Protein AF-A0A960T0D2-F1 (afdb_monomer)

Nearest PDB structures (foldseek):
  5mkq-assembly1_A  TM=3.723E-01  e=1.048E-02  Pyrococcus horikoshii OT3
  5mko-assembly1_B  TM=4.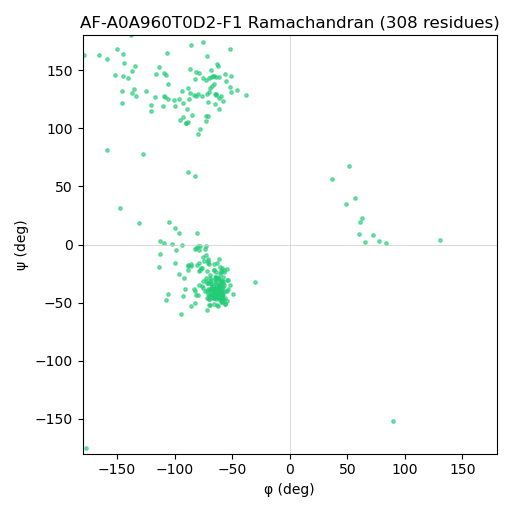435E-01  e=6.978E-02  Pyrococcus horikoshii OT3
  5mkq-assembly1_B  TM=3.671E-01  e=1.437E-02  Pyrococcus horikoshii OT3
  2ywb-assembly3_A  TM=4.101E-01  e=2.109E-01  Thermus thermophilus HB8

Mean predicted aligned error: 6.41 Å

Radius of gyration: 19.83 Å; Cα contacts (8 Å, |Δi|>4): 453; chains: 1; bounding box: 54×49×48 Å

Solvent-accessible surface area (backbone atoms only — not comparable to full-atom values): 16969 Å² total; per-residue (Å²): 119,86,99,66,78,83,82,58,62,51,47,46,73,40,84,91,78,66,49,74,45,77,68,49,82,79,72,73,60,61,53,68,63,41,83,63,23,50,56,50,41,36,49,53,36,26,50,44,47,54,56,46,48,75,73,45,44,25,22,34,50,40,39,16,52,59,43,25,42,36,55,53,20,37,36,66,91,46,36,78,59,35,34,32,34,31,73,48,44,96,88,52,56,68,46,38,51,54,35,32,53,60,55,43,69,72,39,93,56,46,47,67,42,81,40,62,53,41,84,56,59,67,68,59,52,51,50,35,31,58,70,24,72,64,66,41,66,60,74,72,60,67,37,47,28,24,47,57,59,53,34,76,65,24,50,32,36,44,43,40,55,62,37,53,57,46,36,38,75,46,57,82,51,70,79,46,88,58,78,60,64,66,47,47,51,70,75,46,84,82,71,53,70,71,56,54,53,54,50,50,56,48,59,75,68,51,69,74,75,60,50,32,61,43,47,44,40,48,48,42,49,36,52,47,36,46,61,51,48,39,35,39,40,55,26,45,42,84,45,24,47,64,43,36,62,54,76,33,72,72,39,50,50,27,52,35,11,39,47,48,74,32,25,42,78,53,40,37,49,52,53,32,21,49,75,55,34,45,76,65,66,79,50,77,69,45,71,76,70,59,78,70,60,75,71,50,55,73,67,54,52,55,49,53,55,60,59,76,72,109

pLDDT: mean 88.34, std 14.79, range [29.83, 98.0]

Foldseek 3Di:
DPPDDDQFPQWDADVVPRDIDHNPPPDDLDLAADPCLLVLLLVLLLVVLVVVLVVWQEEQEAFLALLSLSNVLSCVVPQLSHAYEYEDDPPHDPRGVVLVVVVQVPDPSHNYYYFYQDDDDPVLLVLLCVLLVNQQDDPLSRRSVRLQVSLVRIAEYEYSPLVLLLALVQDPDLADQAADPVSVCVPDDPDDVVVSVVVVVVVVSDDPPAGRSLSSSVCCCGPVVVRHVVSSQSSSNVRHNYDYSCNDPSSSSSSSNHRSVCSHPVNSSQSSSCVRPNVSPVRHRDDPPDPVVVPDDPVVVVVVVVVVVD

Structure (mmCIF, N/CA/C/O backbone):
data_AF-A0A960T0D2-F1
#
_entry.id   AF-A0A960T0D2-F1
#
loop_
_atom_site.group_PDB
_atom_site.id
_atom_site.type_symbol
_atom_site.label_atom_id
_atom_site.label_alt_id
_atom_site.label_comp_id
_atom_site.label_asym_id
_atom_site.label_entity_id
_atom_site.label_seq_id
_atom_site.pdbx_PDB_ins_code
_atom_site.Cartn_x
_atom_site.Cartn_y
_atom_site.Cartn_z
_atom_site.occupancy
_atom_site.B_iso_or_equiv
_atom_site.auth_seq_id
_atom_site.auth_comp_id
_atom_site.auth_asym_id
_atom_site.auth_atom_id
_atom_site.pdbx_PDB_model_num
ATOM 1 N N . PHE A 1 1 ? -6.151 24.996 -2.690 1.00 71.25 1 PHE 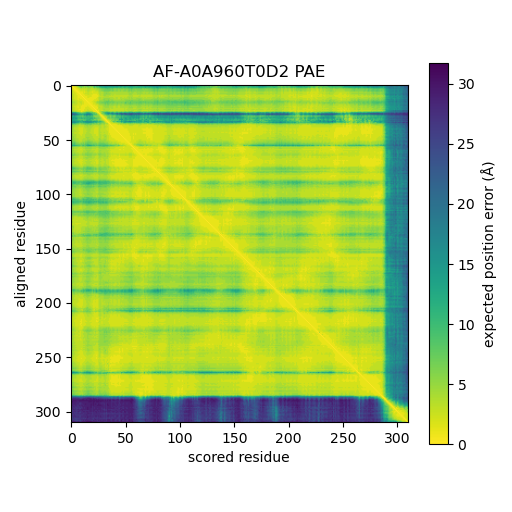A N 1
ATOM 2 C CA . PHE A 1 1 ? -7.469 25.513 -3.096 1.00 71.25 1 PHE A CA 1
ATOM 3 C C . PHE A 1 1 ? -8.164 26.075 -1.871 1.00 71.25 1 PHE A C 1
ATOM 5 O O . PHE A 1 1 ? -8.224 25.378 -0.864 1.00 71.25 1 PHE A O 1
ATOM 12 N N . GLU A 1 2 ? -8.638 27.316 -1.929 1.00 80.06 2 GLU A N 1
ATOM 13 C CA . GLU A 1 2 ? -9.478 27.892 -0.871 1.00 80.06 2 GLU A CA 1
ATOM 14 C C . GLU A 1 2 ? -10.897 27.314 -0.970 1.00 80.06 2 GLU A C 1
ATOM 16 O O . GLU A 1 2 ? -11.376 27.045 -2.069 1.00 80.06 2 GLU A O 1
ATOM 21 N N . ASN A 1 3 ? -11.557 27.077 0.167 1.00 85.38 3 ASN A N 1
ATOM 22 C CA . ASN A 1 3 ? -12.931 26.548 0.258 1.00 85.38 3 ASN A CA 1
ATOM 23 C C . ASN A 1 3 ? -13.187 25.158 -0.360 1.00 85.38 3 ASN A C 1
ATOM 25 O O . ASN A 1 3 ? -14.329 24.706 -0.405 1.00 85.38 3 ASN A O 1
ATOM 29 N N . VAL A 1 4 ? -12.142 24.433 -0.764 1.00 85.81 4 VAL A N 1
ATOM 30 C CA . VAL A 1 4 ? -12.244 23.039 -1.217 1.00 85.81 4 VAL A CA 1
ATOM 31 C C . VAL A 1 4 ? -11.819 22.112 -0.084 1.00 85.81 4 VAL A C 1
ATOM 33 O O . VAL A 1 4 ? -10.712 22.224 0.441 1.00 85.81 4 VAL A O 1
ATOM 36 N N . ARG A 1 5 ? -12.697 21.177 0.294 1.00 84.75 5 ARG A N 1
ATOM 37 C CA . ARG A 1 5 ? -12.456 20.207 1.373 1.00 84.75 5 ARG A CA 1
ATOM 38 C C . ARG A 1 5 ? -12.441 18.784 0.833 1.00 84.75 5 ARG A C 1
ATOM 40 O O . ARG A 1 5 ? -13.187 18.446 -0.080 1.00 84.75 5 ARG A O 1
ATOM 47 N N . PHE A 1 6 ? -11.613 17.938 1.437 1.00 86.06 6 PHE A N 1
ATOM 48 C CA . PHE A 1 6 ? -11.528 16.522 1.092 1.00 86.06 6 PHE A CA 1
ATOM 49 C C . PHE A 1 6 ? -12.470 15.709 1.983 1.00 86.06 6 PHE A C 1
ATOM 51 O O . PHE A 1 6 ? -12.300 15.723 3.205 1.00 86.06 6 PHE A O 1
ATOM 58 N N . LEU A 1 7 ? -13.418 14.972 1.394 1.00 90.88 7 LEU A N 1
ATOM 59 C CA . LEU A 1 7 ? -14.265 14.043 2.146 1.00 90.88 7 LEU A CA 1
ATOM 60 C C . LEU A 1 7 ? -13.387 12.919 2.730 1.00 90.88 7 LEU A C 1
ATOM 62 O O . LEU A 1 7 ? -12.712 12.229 1.960 1.00 90.88 7 LEU A O 1
ATOM 66 N N . PRO A 1 8 ? -13.348 12.716 4.060 1.00 89.12 8 PRO A N 1
ATOM 67 C CA . PRO A 1 8 ? -12.540 11.651 4.637 1.00 89.12 8 PRO A CA 1
ATOM 68 C C . PRO A 1 8 ? -12.997 10.269 4.153 1.00 89.12 8 PRO A C 1
ATOM 70 O O . PRO A 1 8 ? -14.190 10.011 3.975 1.00 89.12 8 PRO A O 1
ATOM 73 N N . ALA A 1 9 ? -12.047 9.353 3.957 1.00 91.50 9 ALA A N 1
ATOM 74 C CA . ALA A 1 9 ? -12.367 7.976 3.591 1.00 91.50 9 ALA A CA 1
ATOM 75 C C . ALA A 1 9 ? -13.310 7.345 4.632 1.00 91.50 9 ALA A C 1
ATOM 77 O O . ALA A 1 9 ? -13.246 7.668 5.815 1.00 91.50 9 ALA A O 1
ATOM 78 N N . ASN A 1 10 ? -14.201 6.455 4.185 1.00 93.56 10 ASN A N 1
ATOM 79 C CA . ASN A 1 10 ? -15.221 5.803 5.022 1.00 93.56 10 ASN A CA 1
ATOM 80 C C . ASN A 1 10 ? -16.238 6.744 5.697 1.00 93.56 10 ASN A C 1
ATOM 82 O O . ASN A 1 10 ? -16.937 6.343 6.634 1.00 93.56 10 ASN A O 1
ATOM 86 N N . HIS A 1 11 ? -16.369 7.966 5.181 1.00 93.31 11 HIS A N 1
ATOM 87 C CA . HIS A 1 11 ? -17.419 8.906 5.552 1.00 93.31 11 HIS A CA 1
ATOM 88 C C . HIS A 1 11 ? -18.367 9.149 4.380 1.00 93.31 11 HIS A C 1
ATOM 90 O O . HIS A 1 11 ? -18.007 8.987 3.214 1.00 93.31 11 HIS A O 1
ATOM 96 N N . ARG A 1 12 ? -19.610 9.498 4.703 1.00 94.69 12 ARG A N 1
ATOM 97 C CA . ARG A 1 12 ? -20.627 9.926 3.744 1.00 94.69 12 ARG A CA 1
ATOM 98 C C . ARG A 1 12 ? -20.848 11.424 3.902 1.00 94.69 12 ARG A C 1
ATOM 100 O O . ARG A 1 12 ? -20.788 11.919 5.025 1.00 94.69 12 ARG A O 1
ATOM 107 N N . LEU A 1 13 ? -21.129 12.096 2.791 1.00 95.94 13 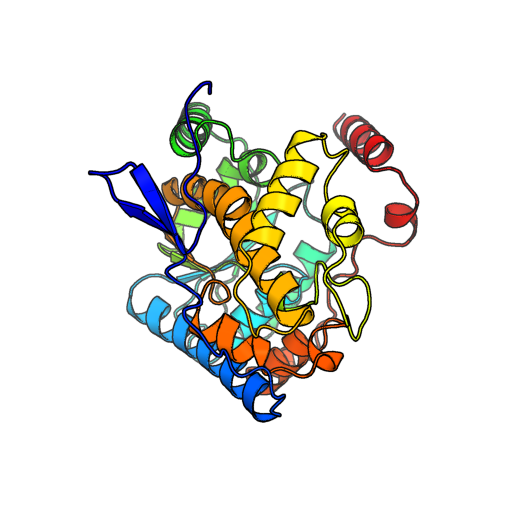LEU A N 1
ATOM 108 C CA . LEU A 1 13 ? -21.580 13.483 2.742 1.00 95.94 13 LEU A CA 1
ATOM 109 C C . LEU A 1 13 ? -23.071 13.497 2.402 1.00 95.94 13 LEU A C 1
ATOM 111 O O . LEU A 1 13 ? -23.476 12.926 1.389 1.00 95.94 13 LEU A O 1
ATOM 115 N N . VAL A 1 14 ? -23.882 14.141 3.233 1.00 96.31 14 VAL A N 1
ATOM 116 C CA . VAL A 1 14 ? -25.295 14.391 2.943 1.00 96.31 14 VAL A CA 1
ATOM 117 C C . VAL A 1 14 ? -25.388 15.710 2.182 1.00 96.31 14 VAL A C 1
ATOM 119 O O . VAL A 1 14 ? -25.221 16.770 2.768 1.00 96.31 14 VAL A O 1
ATOM 122 N N . LEU A 1 15 ? -25.636 15.663 0.870 1.00 94.88 15 LEU A N 1
ATOM 123 C CA . LEU A 1 15 ? -25.584 16.862 0.015 1.00 94.88 15 LEU A CA 1
ATOM 124 C C . LEU A 1 15 ? -26.606 17.942 0.396 1.00 94.88 15 LEU A C 1
ATOM 126 O O . LEU A 1 15 ? -26.342 19.120 0.186 1.00 94.88 15 LEU A O 1
ATOM 130 N N . SER A 1 16 ? -27.754 17.556 0.959 1.00 96.38 16 SER A N 1
ATOM 131 C CA . SER A 1 16 ? -28.805 18.499 1.357 1.00 96.38 16 SER A CA 1
ATOM 132 C C . SER A 1 16 ? -28.455 19.314 2.603 1.00 96.38 16 SER A C 1
ATOM 134 O O . SER A 1 16 ? -28.946 20.428 2.741 1.00 96.38 16 SER A O 1
ATOM 136 N N . THR A 1 17 ? -27.642 18.769 3.513 1.00 95.81 17 THR A N 1
ATOM 137 C CA . THR A 1 17 ? -27.285 19.426 4.784 1.00 95.81 17 THR A CA 1
ATOM 138 C C . THR A 1 17 ? -25.810 19.811 4.867 1.00 95.81 17 THR A C 1
ATOM 140 O O . THR A 1 17 ? -25.437 20.657 5.669 1.00 95.81 17 THR A O 1
ATOM 143 N N . GLY A 1 18 ? -24.959 19.205 4.037 1.00 93.12 18 GLY A N 1
ATOM 144 C CA . GLY A 1 18 ? -23.506 19.290 4.151 1.00 93.12 18 GLY A CA 1
ATOM 145 C C . GLY A 1 18 ? -22.921 18.390 5.246 1.00 93.12 18 GLY A C 1
ATOM 146 O O . GLY A 1 18 ? -21.707 18.410 5.450 1.00 93.12 18 GLY A O 1
ATOM 147 N N . ASP A 1 19 ? -23.742 17.585 5.929 1.00 94.19 19 ASP A N 1
ATOM 148 C CA . ASP A 1 19 ? -23.284 16.785 7.063 1.00 94.19 19 ASP A CA 1
ATOM 149 C C . ASP A 1 19 ? -22.351 15.660 6.626 1.00 94.19 19 ASP A C 1
ATOM 151 O O . ASP A 1 19 ? -22.636 14.893 5.698 1.00 94.19 19 ASP A O 1
ATOM 155 N N . ILE A 1 20 ? -21.256 15.511 7.367 1.00 93.31 20 ILE A N 1
ATOM 156 C CA . ILE A 1 20 ? -20.291 14.432 7.189 1.00 93.31 20 ILE A CA 1
ATOM 157 C C . ILE A 1 20 ? -20.417 13.475 8.365 1.00 93.31 20 ILE A C 1
ATOM 159 O O . ILE A 1 20 ? -20.341 13.872 9.523 1.00 93.31 20 ILE A O 1
ATOM 163 N N . SER A 1 21 ? -20.585 12.187 8.074 1.00 91.75 21 SER A N 1
ATOM 164 C CA . SER A 1 21 ? -20.624 11.153 9.112 1.00 91.75 21 SER A CA 1
ATOM 165 C C . SER A 1 21 ? -19.896 9.893 8.676 1.00 91.75 21 SER A C 1
ATOM 167 O O . SER A 1 21 ? -19.943 9.486 7.513 1.00 91.75 21 SER A O 1
ATOM 169 N N . ARG A 1 22 ? -19.217 9.253 9.627 1.00 91.69 22 ARG A N 1
ATOM 170 C CA . ARG A 1 22 ? -18.558 7.966 9.417 1.00 91.69 22 ARG A CA 1
ATOM 171 C C . ARG A 1 22 ? -19.611 6.894 9.131 1.00 91.69 22 ARG A C 1
ATOM 173 O O . ARG A 1 22 ? -20.583 6.751 9.869 1.00 91.69 22 ARG A O 1
ATOM 180 N N . PHE A 1 23 ? -19.425 6.122 8.061 1.00 92.00 23 PHE A N 1
ATOM 181 C CA . PHE A 1 23 ? -20.253 4.945 7.772 1.00 92.00 23 PHE A CA 1
ATOM 182 C C . PHE A 1 23 ? -19.475 3.635 7.889 1.00 92.00 23 PHE A C 1
ATOM 184 O O . PHE A 1 23 ? -20.085 2.576 7.768 1.00 92.00 23 PHE A O 1
ATOM 191 N N . TRP A 1 24 ? -18.154 3.668 8.065 1.00 93.25 24 TRP A N 1
ATOM 192 C CA . TRP A 1 24 ? -17.361 2.502 8.442 1.00 93.25 24 TRP A CA 1
ATOM 193 C C . TRP A 1 24 ? -16.104 2.942 9.221 1.00 93.25 24 TRP A C 1
ATOM 195 O O . TRP A 1 24 ? -15.550 4.007 8.935 1.00 93.25 24 TRP A O 1
ATOM 205 N N . PRO A 1 25 ? -15.642 2.147 10.196 1.00 91.06 25 PRO A N 1
ATOM 206 C CA . PRO A 1 25 ? -16.329 0.981 10.762 1.00 91.06 25 PRO A CA 1
ATOM 207 C C . PRO A 1 25 ? -17.573 1.397 11.559 1.00 91.06 25 PRO A C 1
ATOM 209 O O . PRO A 1 25 ? -17.608 2.487 12.125 1.00 91.06 25 PRO A O 1
ATOM 212 N N . ARG A 1 26 ? -18.640 0.581 11.506 1.00 72.25 26 ARG A N 1
ATOM 213 C CA . ARG A 1 26 ? -19.945 0.943 12.093 1.00 72.25 26 ARG A CA 1
ATOM 214 C C . ARG A 1 26 ? -19.998 0.656 13.595 1.00 72.25 26 ARG A C 1
ATOM 216 O O . ARG A 1 26 ? -20.356 1.586 14.297 1.00 72.25 26 ARG A O 1
ATOM 223 N N . GLN A 1 27 ? -19.623 -0.548 14.063 1.00 66.88 27 GLN A N 1
ATOM 224 C CA . GLN A 1 27 ? -19.430 -0.962 15.478 1.00 66.88 27 GLN A CA 1
ATOM 225 C C . GLN A 1 27 ? -18.660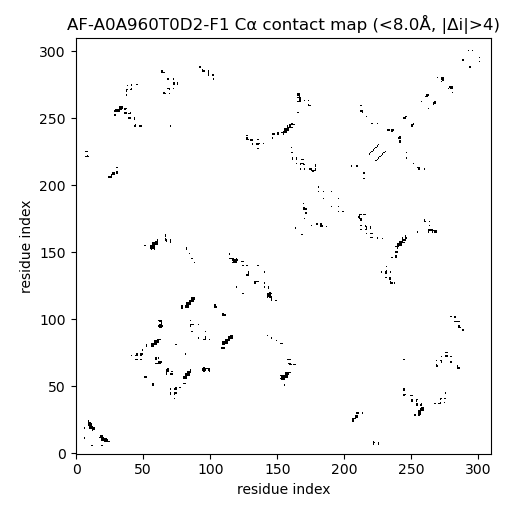 -2.309 15.562 1.00 66.88 27 GLN A C 1
ATOM 227 O O . GLN A 1 27 ? -18.604 -3.023 14.561 1.00 66.88 27 GLN A O 1
ATOM 232 N N . ASN A 1 28 ? -18.106 -2.642 16.744 1.00 66.56 28 ASN A N 1
ATOM 233 C CA . ASN A 1 28 ? -17.549 -3.938 17.197 1.00 66.56 28 ASN A CA 1
ATOM 234 C C . ASN A 1 28 ? -16.789 -4.769 16.150 1.00 66.56 28 ASN A C 1
ATOM 236 O O . ASN A 1 28 ? -17.094 -5.947 15.936 1.00 66.56 28 ASN A O 1
ATOM 240 N N . ILE A 1 29 ? -15.757 -4.189 15.526 1.00 79.19 29 ILE A N 1
ATOM 241 C CA . ILE A 1 29 ? -14.733 -5.044 14.919 1.00 79.19 29 ILE A CA 1
ATOM 242 C C . ILE A 1 29 ? -14.127 -5.846 16.065 1.00 79.19 29 ILE A C 1
ATOM 244 O O . ILE A 1 29 ? -13.557 -5.268 16.985 1.00 79.19 29 ILE A O 1
ATOM 248 N N . ARG A 1 30 ? -14.290 -7.169 16.014 1.00 76.19 30 ARG A N 1
ATOM 249 C CA . ARG A 1 30 ? -13.632 -8.076 16.951 1.00 76.19 30 ARG A CA 1
ATOM 250 C C . ARG A 1 30 ? -12.131 -7.870 16.845 1.00 76.19 30 ARG A C 1
ATOM 252 O O . ARG A 1 30 ? -11.579 -7.981 15.751 1.00 76.19 30 ARG A O 1
ATOM 259 N N . THR A 1 31 ? -11.501 -7.551 17.964 1.00 73.75 31 THR A N 1
ATOM 260 C CA . THR A 1 31 ? -10.046 -7.395 18.071 1.00 73.75 31 THR A CA 1
ATOM 261 C C . THR A 1 31 ? -9.414 -8.532 18.860 1.00 73.75 31 THR A C 1
ATOM 263 O O . THR A 1 31 ? -8.206 -8.531 19.070 1.00 73.75 31 THR A O 1
ATOM 266 N N . GLU A 1 32 ? -10.213 -9.502 19.313 1.00 76.88 32 GLU A N 1
ATOM 267 C CA . GLU A 1 32 ? -9.697 -10.713 19.931 1.00 76.88 32 GLU A CA 1
ATOM 268 C C . GLU A 1 32 ? -8.844 -11.462 18.913 1.00 76.88 32 GLU A C 1
ATOM 270 O O . GLU A 1 32 ? -9.270 -11.738 17.780 1.00 76.88 32 GLU A O 1
ATOM 275 N N . THR A 1 33 ? -7.616 -11.745 19.333 1.00 81.19 33 THR A N 1
ATOM 276 C CA . THR A 1 33 ? -6.624 -12.371 18.483 1.00 81.19 33 THR A CA 1
ATOM 277 C C . THR A 1 33 ? -6.993 -13.822 18.212 1.00 81.19 33 THR A C 1
ATOM 279 O O . THR A 1 33 ? -7.540 -14.522 19.062 1.00 81.19 33 THR A O 1
ATOM 282 N N . ASP A 1 34 ? -6.717 -14.264 16.993 1.00 81.00 34 ASP A N 1
ATOM 283 C CA . ASP A 1 34 ? -7.058 -15.597 16.511 1.00 81.00 34 ASP A CA 1
ATOM 284 C C . ASP A 1 34 ? -5.957 -16.068 15.559 1.00 81.00 34 ASP A C 1
ATOM 286 O O . ASP A 1 34 ? -5.543 -15.318 14.671 1.00 81.00 34 ASP A O 1
ATOM 290 N N . GLU A 1 35 ? -5.460 -17.290 15.731 1.00 75.00 35 GLU A N 1
ATOM 291 C CA . GLU A 1 35 ? -4.429 -17.854 14.857 1.00 75.00 35 GLU A CA 1
ATOM 292 C C . GLU A 1 35 ? -4.930 -18.036 13.412 1.00 75.00 35 GLU A C 1
ATOM 294 O O . GLU A 1 35 ? -4.150 -17.866 12.470 1.00 75.00 35 GLU A O 1
ATOM 299 N N . GLU A 1 36 ? -6.239 -18.246 13.217 1.00 89.25 36 GLU A N 1
ATOM 300 C CA . GLU A 1 36 ? -6.882 -18.364 11.900 1.00 89.25 36 GLU A CA 1
ATOM 301 C C . GLU A 1 36 ? -6.944 -17.025 11.144 1.00 89.25 36 GLU A C 1
ATOM 303 O O . GLU A 1 36 ? -7.147 -16.982 9.927 1.00 89.25 36 GLU A O 1
ATOM 308 N N . SER A 1 37 ? -6.746 -15.892 11.828 1.00 91.19 37 SER A N 1
ATOM 309 C CA . SER A 1 37 ? -6.786 -14.565 11.196 1.00 91.19 37 SER A CA 1
ATOM 310 C C . SER A 1 37 ? -5.706 -14.385 10.122 1.00 91.19 37 SER A C 1
ATOM 312 O O . SER A 1 37 ? -5.913 -13.657 9.146 1.00 91.19 37 SER A O 1
ATOM 314 N N . VAL A 1 38 ? -4.571 -15.080 10.256 1.00 94.75 38 VAL A N 1
ATOM 315 C CA . VAL A 1 38 ? -3.492 -15.072 9.261 1.00 94.75 38 VAL A CA 1
ATOM 316 C C . VAL A 1 38 ? -3.898 -15.854 8.013 1.00 94.75 38 VAL A C 1
ATOM 318 O O . VAL A 1 38 ? -3.624 -15.406 6.894 1.00 94.75 38 VAL A O 1
ATOM 321 N N . ASP A 1 39 ? -4.580 -16.986 8.187 1.00 95.50 39 ASP A N 1
ATOM 322 C CA . ASP A 1 39 ? -5.156 -17.759 7.085 1.00 95.50 39 ASP A CA 1
ATOM 323 C C . ASP A 1 39 ? -6.213 -16.931 6.361 1.00 95.50 39 ASP A C 1
ATOM 325 O O . ASP A 1 39 ? -6.128 -16.747 5.149 1.00 95.50 39 ASP A O 1
ATOM 329 N N . ARG A 1 40 ? -7.095 -16.261 7.109 1.00 96.50 40 ARG A N 1
ATOM 330 C CA . ARG A 1 40 ? -8.094 -15.353 6.535 1.00 96.50 40 ARG A CA 1
ATOM 331 C C . ARG A 1 40 ? -7.474 -14.191 5.759 1.00 96.50 40 ARG A C 1
ATOM 333 O O . ARG A 1 40 ? -7.935 -13.881 4.662 1.00 96.50 40 ARG A O 1
ATOM 340 N N . CYS A 1 41 ? -6.428 -13.550 6.286 1.00 97.38 41 CYS A N 1
ATOM 341 C CA . CYS A 1 41 ? -5.678 -12.527 5.549 1.00 97.38 41 CYS A CA 1
ATOM 342 C C . CYS A 1 41 ? -5.092 -13.091 4.244 1.00 97.38 41 CYS A C 1
ATOM 344 O O . CYS A 1 41 ? -5.159 -12.440 3.201 1.00 97.38 41 CYS A O 1
ATOM 346 N N . SER A 1 42 ? -4.525 -14.299 4.296 1.00 97.56 42 SER A N 1
ATOM 347 C CA . SER A 1 42 ? -3.910 -14.968 3.144 1.00 97.56 42 SER A CA 1
ATOM 348 C C . SER A 1 42 ? -4.946 -15.316 2.074 1.00 97.56 42 SER A C 1
ATOM 350 O O . SER A 1 42 ? -4.751 -15.004 0.898 1.00 97.56 42 SER A O 1
ATOM 352 N N . ASP A 1 43 ? -6.076 -15.888 2.482 1.00 97.50 43 ASP A N 1
ATOM 353 C CA . ASP A 1 43 ? -7.166 -16.278 1.592 1.00 97.50 43 ASP A CA 1
ATOM 354 C C . ASP A 1 43 ? -7.830 -15.066 0.943 1.00 97.50 43 ASP A C 1
ATOM 356 O O . ASP A 1 43 ? -8.081 -15.090 -0.257 1.00 97.50 43 ASP A O 1
ATOM 360 N N . LEU A 1 44 ? -8.027 -13.965 1.678 1.00 98.00 44 LEU A N 1
ATOM 361 C CA . LEU A 1 44 ? -8.564 -12.724 1.110 1.00 98.00 44 LEU A CA 1
ATOM 362 C C . LEU A 1 44 ? -7.672 -12.159 -0.001 1.00 98.00 44 LEU A C 1
ATOM 364 O O . LEU A 1 44 ? -8.185 -11.711 -1.029 1.00 98.00 44 LEU A O 1
ATOM 368 N N . VAL A 1 45 ? -6.347 -12.192 0.178 1.00 97.94 45 VAL A N 1
ATOM 369 C CA . VAL A 1 45 ? -5.403 -11.752 -0.861 1.00 97.94 45 VAL A CA 1
ATOM 370 C C . VAL A 1 45 ? -5.417 -12.719 -2.047 1.00 97.94 45 VAL A C 1
ATOM 372 O O . VAL A 1 45 ? -5.516 -12.272 -3.190 1.00 97.94 45 VAL A O 1
ATOM 375 N N . ARG A 1 46 ? -5.383 -14.035 -1.797 1.00 97.38 46 ARG A N 1
ATOM 376 C CA . ARG A 1 46 ? -5.447 -15.071 -2.842 1.00 97.38 46 ARG A CA 1
ATOM 377 C C . ARG A 1 46 ? -6.734 -14.976 -3.665 1.00 97.38 46 ARG A C 1
ATOM 379 O O . ARG A 1 46 ? -6.690 -15.019 -4.893 1.00 97.38 46 ARG A O 1
ATOM 386 N N . ASP A 1 47 ? -7.872 -14.783 -3.008 1.00 96.75 47 ASP A N 1
ATOM 387 C CA . ASP A 1 47 ? -9.167 -14.625 -3.664 1.00 96.75 47 ASP A CA 1
ATOM 388 C C . ASP A 1 47 ? -9.265 -13.328 -4.460 1.00 96.75 47 ASP A C 1
ATOM 390 O O . ASP A 1 47 ? -9.848 -13.333 -5.546 1.00 96.75 47 ASP A O 1
ATOM 394 N N . ALA A 1 48 ? -8.700 -12.227 -3.955 1.00 96.12 48 ALA A N 1
ATOM 395 C CA . ALA A 1 48 ? -8.629 -10.982 -4.709 1.00 96.12 48 ALA A CA 1
ATOM 396 C C . ALA A 1 48 ? -7.838 -11.184 -6.009 1.00 96.12 48 ALA A C 1
ATOM 398 O O . ALA A 1 48 ? -8.349 -10.866 -7.079 1.00 96.12 48 ALA A O 1
ATOM 399 N N . VAL A 1 49 ? -6.646 -11.789 -5.934 1.00 96.06 49 VAL A N 1
ATOM 400 C CA . VAL A 1 49 ? -5.820 -12.112 -7.111 1.00 96.06 49 VAL A CA 1
ATOM 401 C C . VAL A 1 49 ? -6.585 -12.978 -8.109 1.00 96.06 49 VAL A C 1
ATOM 403 O O . VAL A 1 49 ? -6.690 -12.612 -9.278 1.00 96.06 49 VAL A O 1
ATOM 406 N N . ARG A 1 50 ? -7.187 -14.079 -7.644 1.00 95.12 50 ARG A N 1
ATOM 407 C CA . ARG A 1 50 ? -7.960 -14.996 -8.493 1.00 95.12 50 ARG A CA 1
ATOM 408 C C . ARG A 1 50 ? -9.111 -14.287 -9.205 1.00 95.12 50 ARG A C 1
ATOM 410 O O . ARG A 1 50 ? -9.274 -14.426 -10.413 1.00 95.12 50 ARG A O 1
ATOM 417 N N . LYS A 1 51 ? -9.902 -13.496 -8.474 1.00 94.44 51 LYS A N 1
ATOM 418 C CA . LYS A 1 51 ? -11.041 -12.756 -9.043 1.00 94.44 51 LYS A CA 1
ATOM 419 C C . LYS A 1 51 ? -10.597 -11.708 -10.061 1.00 94.44 51 LYS A C 1
ATOM 421 O O . LYS A 1 51 ? -11.279 -11.530 -11.066 1.00 94.44 51 LYS A O 1
ATOM 426 N N . LEU A 1 52 ? -9.475 -11.028 -9.823 1.00 93.25 52 LEU A N 1
ATOM 427 C CA . LEU A 1 52 ? -8.936 -10.051 -10.771 1.00 93.25 52 LEU A CA 1
ATOM 428 C C . LEU A 1 52 ? -8.403 -10.714 -12.036 1.00 93.25 52 LEU A C 1
ATOM 430 O O . LEU A 1 52 ? -8.709 -10.234 -13.121 1.00 93.25 52 LEU A O 1
ATOM 434 N N . GLY A 1 53 ? -7.686 -11.833 -11.908 1.00 91.19 53 GLY A N 1
ATOM 435 C CA . GLY A 1 53 ? -7.188 -12.576 -13.065 1.00 91.19 53 GLY A CA 1
ATOM 436 C C . GLY A 1 53 ? -8.301 -13.153 -13.949 1.00 91.19 53 GLY A C 1
ATOM 437 O O . GLY A 1 53 ? -8.097 -13.333 -15.140 1.00 91.19 53 GLY A O 1
ATOM 438 N N . HIS A 1 54 ? -9.507 -13.377 -13.410 1.00 89.50 54 HIS A N 1
ATOM 439 C CA . HIS A 1 54 ? -10.688 -13.718 -14.217 1.00 89.50 54 HIS A CA 1
ATOM 440 C C . HIS A 1 54 ? -11.374 -12.510 -14.872 1.00 89.50 54 HIS A C 1
ATOM 442 O O . HIS A 1 54 ? -12.178 -12.690 -15.784 1.00 89.50 54 HIS A O 1
ATOM 448 N N . ARG A 1 55 ? -11.111 -11.287 -14.397 1.00 89.12 55 ARG A N 1
ATOM 449 C CA . ARG A 1 55 ? -11.762 -10.060 -14.882 1.00 89.12 55 ARG A CA 1
ATOM 450 C C . ARG A 1 55 ? -10.988 -9.385 -16.013 1.00 89.12 55 ARG A C 1
ATOM 452 O O . ARG A 1 55 ? -11.600 -8.695 -16.821 1.00 89.12 55 ARG A O 1
ATOM 459 N N . GLY A 1 56 ? -9.671 -9.544 -16.053 1.00 87.56 56 GLY A N 1
ATOM 460 C CA . GLY A 1 56 ? -8.825 -8.923 -17.064 1.00 87.56 56 GLY A CA 1
ATOM 461 C C . GLY A 1 56 ? -7.368 -9.334 -16.925 1.00 87.56 56 GLY A C 1
ATOM 462 O O . GLY A 1 56 ? -7.019 -10.159 -16.078 1.00 87.56 56 GLY A O 1
ATOM 463 N N . ASN A 1 57 ? -6.515 -8.732 -17.749 1.00 93.88 57 ASN A N 1
ATOM 464 C CA . ASN A 1 57 ? -5.092 -9.041 -17.758 1.00 93.88 57 ASN A CA 1
ATOM 465 C C . ASN A 1 57 ? -4.431 -8.454 -16.510 1.00 93.88 57 ASN A C 1
ATOM 467 O O . ASN A 1 57 ? -4.278 -7.234 -16.377 1.00 93.88 57 ASN A O 1
ATOM 471 N N . LEU A 1 58 ? -4.085 -9.334 -15.571 1.00 96.94 58 LEU A N 1
ATOM 472 C CA . LEU A 1 58 ? -3.500 -8.948 -14.298 1.00 96.94 58 LEU A CA 1
ATOM 473 C C . LEU A 1 58 ? -2.002 -8.700 -14.453 1.00 96.94 58 LEU A C 1
ATOM 475 O O . LEU A 1 58 ? -1.247 -9.556 -14.913 1.00 96.94 58 LEU A O 1
ATOM 479 N N . LEU A 1 59 ? -1.583 -7.536 -13.982 1.00 97.12 59 LEU A N 1
ATOM 480 C CA . LEU A 1 59 ? -0.212 -7.078 -13.970 1.00 97.12 59 LEU A CA 1
ATOM 481 C C . LEU A 1 59 ? 0.251 -6.882 -12.519 1.00 97.12 59 LEU A C 1
ATOM 483 O O . LEU A 1 59 ? -0.378 -6.154 -11.754 1.00 97.12 59 LEU A O 1
ATOM 487 N N . VAL A 1 60 ? 1.367 -7.490 -12.119 1.00 97.62 60 VAL A N 1
ATOM 488 C CA . VAL A 1 60 ? 1.872 -7.444 -10.736 1.00 97.62 60 VAL A CA 1
ATOM 489 C C . VAL A 1 60 ? 3.269 -6.839 -10.687 1.00 97.62 60 VAL A C 1
ATOM 491 O O . VAL A 1 60 ? 4.227 -7.372 -11.247 1.00 97.62 60 VAL A O 1
ATOM 494 N N . SER A 1 61 ? 3.425 -5.737 -9.953 1.00 96.44 61 SER A N 1
ATOM 495 C CA . SER A 1 61 ? 4.751 -5.150 -9.718 1.00 96.44 61 SER A CA 1
ATOM 496 C C . SER A 1 61 ? 5.539 -5.958 -8.686 1.00 96.44 61 SER A C 1
ATOM 498 O O . SER A 1 61 ? 5.063 -6.146 -7.562 1.00 96.44 61 SER A O 1
ATOM 500 N N . LEU A 1 62 ? 6.769 -6.347 -9.020 1.00 97.00 62 LEU A N 1
ATOM 501 C CA . LEU A 1 62 ? 7.704 -7.020 -8.121 1.00 97.00 62 LEU A CA 1
ATOM 502 C C . LEU A 1 62 ? 8.823 -6.080 -7.667 1.00 97.00 62 LEU A C 1
ATOM 504 O O . LEU A 1 62 ? 9.399 -5.335 -8.460 1.00 97.00 62 LEU A O 1
ATOM 508 N N . THR A 1 63 ? 9.155 -6.171 -6.379 1.00 95.19 63 THR A N 1
ATOM 509 C CA . THR A 1 63 ? 10.264 -5.455 -5.727 1.00 95.19 63 THR A CA 1
ATOM 510 C C . THR A 1 63 ? 11.003 -6.407 -4.779 1.00 95.19 63 THR A C 1
ATOM 512 O O . THR A 1 63 ? 10.625 -7.570 -4.626 1.00 95.19 63 THR A O 1
ATOM 515 N N . GLY A 1 64 ? 12.045 -5.933 -4.096 1.00 93.94 64 GLY A N 1
ATOM 516 C CA . GLY A 1 64 ? 12.704 -6.672 -3.019 1.00 93.94 64 GLY A CA 1
ATOM 517 C C . GLY A 1 64 ? 11.893 -6.728 -1.719 1.00 93.94 64 GLY A C 1
ATOM 518 O O . GLY A 1 64 ? 12.321 -7.368 -0.753 1.00 93.94 64 GLY A O 1
ATOM 519 N N . GLY A 1 65 ? 10.741 -6.055 -1.680 1.00 92.94 65 GLY A N 1
ATOM 520 C CA . GLY A 1 65 ? 9.882 -5.914 -0.513 1.00 92.94 65 GLY A CA 1
ATOM 521 C C . GLY A 1 65 ? 9.069 -7.159 -0.151 1.00 92.94 65 GLY A C 1
ATOM 522 O O . GLY A 1 65 ? 9.058 -8.176 -0.843 1.00 92.94 65 GLY A O 1
ATOM 523 N N . ARG A 1 66 ? 8.373 -7.061 0.986 1.00 95.06 66 ARG A N 1
ATOM 524 C CA . ARG A 1 66 ? 7.470 -8.107 1.491 1.00 95.06 66 ARG A CA 1
ATOM 525 C C . ARG A 1 66 ? 6.109 -8.048 0.811 1.00 95.06 66 ARG A C 1
ATOM 527 O O . ARG A 1 66 ? 5.600 -9.076 0.391 1.00 95.06 66 ARG A O 1
ATOM 534 N N . ASP A 1 67 ? 5.573 -6.846 0.655 1.00 94.75 67 ASP A N 1
ATOM 535 C CA . ASP A 1 67 ? 4.204 -6.616 0.189 1.00 94.75 67 ASP A CA 1
ATOM 536 C C . ASP A 1 67 ? 4.013 -7.108 -1.260 1.00 94.75 67 ASP A C 1
ATOM 538 O O . ASP A 1 67 ? 3.078 -7.846 -1.560 1.00 94.75 67 ASP A O 1
ATOM 542 N N . SER A 1 68 ? 4.968 -6.811 -2.151 1.00 96.00 68 SER A N 1
ATOM 543 C CA . SER A 1 68 ? 4.979 -7.340 -3.525 1.00 96.00 68 SER A CA 1
ATOM 544 C C . SER A 1 68 ? 5.148 -8.863 -3.570 1.00 96.00 68 SER A C 1
ATOM 546 O O . SER A 1 68 ? 4.579 -9.526 -4.436 1.00 96.00 68 SER A O 1
ATOM 548 N N . ARG A 1 69 ? 5.880 -9.446 -2.613 1.00 97.06 69 ARG A N 1
ATOM 549 C CA . ARG A 1 69 ? 6.058 -10.899 -2.513 1.00 97.06 69 ARG A CA 1
ATOM 550 C C . ARG A 1 69 ? 4.824 -11.617 -1.970 1.00 97.06 69 ARG A C 1
ATOM 552 O O . ARG A 1 69 ? 4.574 -12.741 -2.385 1.00 97.06 69 ARG A O 1
ATOM 559 N N . VAL A 1 70 ? 4.041 -10.982 -1.099 1.00 98.00 70 VAL A N 1
ATOM 560 C CA . VAL A 1 70 ? 2.716 -11.481 -0.691 1.00 98.00 70 VAL A CA 1
ATOM 561 C C . VAL A 1 70 ? 1.801 -11.581 -1.916 1.00 98.00 70 VAL A C 1
ATOM 563 O O . VAL A 1 70 ? 1.206 -12.633 -2.138 1.00 98.00 70 VAL A O 1
ATOM 566 N N . ASN A 1 71 ? 1.768 -10.547 -2.766 1.00 97.69 71 ASN A N 1
ATOM 567 C CA . ASN A 1 71 ? 1.016 -10.592 -4.025 1.00 97.69 71 ASN A CA 1
ATOM 568 C C . ASN A 1 71 ? 1.527 -11.699 -4.963 1.00 97.69 71 ASN A C 1
ATOM 570 O O . ASN A 1 71 ? 0.724 -12.434 -5.531 1.00 97.69 71 ASN A O 1
ATOM 574 N N . LEU A 1 72 ? 2.850 -11.872 -5.093 1.00 97.88 72 LEU A N 1
ATOM 575 C CA . LEU A 1 72 ? 3.429 -12.974 -5.871 1.00 97.88 72 LEU A CA 1
ATOM 576 C C . LEU A 1 72 ? 3.012 -14.348 -5.326 1.00 97.88 72 LEU A C 1
ATOM 578 O O . LEU A 1 72 ? 2.624 -15.220 -6.099 1.00 97.88 72 LEU A O 1
ATOM 582 N N . ALA A 1 73 ? 3.066 -14.537 -4.006 1.00 97.94 73 ALA A N 1
ATOM 583 C CA . ALA A 1 73 ? 2.668 -15.783 -3.358 1.00 97.94 73 ALA A CA 1
ATOM 584 C C . ALA A 1 73 ? 1.200 -16.128 -3.665 1.00 97.94 73 ALA A C 1
ATOM 586 O O . ALA A 1 73 ? 0.882 -17.271 -3.987 1.00 97.94 73 ALA A O 1
ATOM 587 N N . ALA A 1 74 ? 0.325 -15.122 -3.652 1.00 97.88 74 ALA A N 1
ATOM 588 C CA . ALA A 1 74 ? -1.085 -15.260 -4.001 1.00 97.88 74 ALA A CA 1
ATOM 589 C C . ALA A 1 74 ? -1.332 -15.625 -5.480 1.00 97.88 74 ALA A C 1
ATOM 591 O O . ALA A 1 74 ? -2.367 -16.210 -5.793 1.00 97.88 74 ALA A O 1
ATOM 592 N N . CYS A 1 75 ? -0.383 -15.347 -6.380 1.00 96.88 75 CYS A N 1
ATOM 593 C CA . CYS A 1 75 ? -0.470 -15.700 -7.802 1.00 96.88 75 CYS A CA 1
ATOM 594 C C . CYS A 1 75 ? -0.070 -17.154 -8.111 1.00 96.88 75 CYS A C 1
ATOM 596 O O . CYS A 1 75 ? -0.164 -17.562 -9.267 1.00 96.88 75 CYS A O 1
ATOM 598 N N . GLY A 1 76 ? 0.388 -17.943 -7.127 1.00 94.31 76 GLY A N 1
ATOM 599 C CA . GLY A 1 76 ? 1.015 -19.255 -7.358 1.00 94.31 76 GLY A CA 1
ATOM 600 C C . GLY A 1 76 ? 0.205 -20.224 -8.233 1.00 94.31 76 GLY A C 1
ATOM 601 O O . GLY A 1 76 ? 0.782 -20.942 -9.045 1.00 94.31 76 GLY A O 1
ATOM 602 N N . GLY A 1 77 ? -1.128 -20.202 -8.130 1.00 92.06 77 GLY A N 1
ATOM 603 C CA . GLY A 1 77 ? -2.028 -21.057 -8.918 1.00 92.06 77 GLY A CA 1
ATOM 604 C C . GLY A 1 77 ? -2.337 -20.573 -10.341 1.00 92.06 77 GLY A C 1
ATOM 605 O O . GLY A 1 77 ? -3.052 -21.263 -11.059 1.00 92.06 77 GLY A O 1
ATOM 606 N N . MET A 1 78 ? -1.844 -19.400 -10.753 1.00 94.19 78 MET A N 1
ATOM 607 C CA . MET A 1 78 ? -2.192 -18.782 -12.041 1.00 94.19 78 MET A CA 1
ATOM 608 C C . MET A 1 78 ? -1.052 -17.966 -12.663 1.00 94.19 78 MET A C 1
ATOM 610 O O . MET A 1 78 ? -1.281 -16.977 -13.351 1.00 94.19 78 MET A O 1
ATOM 614 N N . LEU A 1 79 ? 0.200 -18.362 -12.423 1.00 94.38 79 LEU A N 1
ATOM 615 C CA . LEU A 1 79 ? 1.384 -17.627 -12.895 1.00 94.38 79 LEU A CA 1
ATOM 616 C C . LEU A 1 79 ? 1.434 -17.433 -14.415 1.00 94.38 79 LEU A C 1
ATOM 618 O O . LEU A 1 79 ? 2.022 -16.467 -14.881 1.00 94.38 79 LEU A O 1
ATOM 622 N N . ASP A 1 80 ? 0.823 -18.339 -15.178 1.00 91.94 80 ASP A N 1
ATOM 623 C CA . ASP A 1 80 ? 0.693 -18.265 -16.636 1.00 91.94 80 ASP A CA 1
ATOM 624 C C . ASP A 1 80 ? -0.433 -17.336 -17.113 1.00 91.94 80 ASP A C 1
ATOM 626 O O . ASP A 1 80 ? -0.594 -17.138 -18.314 1.00 91.94 80 ASP A O 1
ATOM 630 N N . GLN A 1 81 ? -1.189 -16.723 -16.209 1.00 92.69 81 GLN A N 1
ATOM 631 C CA . GLN A 1 81 ? -2.241 -15.746 -16.513 1.00 92.69 81 GLN A CA 1
ATOM 632 C C . GLN A 1 81 ? -1.886 -14.342 -16.011 1.00 92.69 81 GLN A C 1
ATOM 634 O O . GLN A 1 81 ? -2.688 -13.423 -16.132 1.00 92.69 81 GLN A O 1
ATOM 639 N N . VAL A 1 82 ? -0.688 -14.173 -15.447 1.00 95.88 82 VAL A N 1
ATOM 640 C CA . VAL A 1 82 ? -0.250 -12.930 -14.816 1.00 95.88 82 VAL A CA 1
ATOM 641 C C . VAL A 1 82 ? 1.049 -12.465 -15.449 1.00 95.88 82 VAL A C 1
ATOM 643 O O . VAL A 1 82 ? 2.007 -13.231 -15.572 1.00 95.88 82 VAL A O 1
ATOM 646 N N . ASP A 1 83 ? 1.092 -11.188 -15.801 1.00 96.94 83 ASP A N 1
ATOM 647 C CA . ASP A 1 83 ? 2.322 -10.519 -16.186 1.00 96.94 83 ASP A CA 1
ATOM 648 C C . ASP A 1 83 ? 2.924 -9.839 -14.958 1.00 96.94 83 ASP A C 1
ATOM 650 O O . ASP A 1 83 ? 2.255 -9.167 -14.177 1.00 96.94 83 ASP A O 1
ATOM 654 N N . PHE A 1 84 ? 4.214 -10.038 -14.748 1.00 97.81 84 PHE A N 1
ATOM 655 C CA . PHE A 1 84 ? 4.955 -9.442 -13.649 1.00 97.81 84 PHE A CA 1
ATOM 656 C C . PHE A 1 84 ? 5.890 -8.385 -14.209 1.00 97.81 84 PHE A C 1
ATOM 658 O O . PHE A 1 84 ? 6.435 -8.557 -15.296 1.00 97.81 84 PHE A O 1
ATOM 665 N N . PHE A 1 85 ? 6.156 -7.317 -13.466 1.00 97.69 85 PHE A N 1
ATOM 666 C CA . PHE A 1 85 ? 7.120 -6.322 -13.925 1.00 97.69 85 PHE A CA 1
ATOM 667 C C . PHE A 1 85 ? 7.943 -5.711 -12.799 1.00 97.69 85 PHE A C 1
ATOM 669 O O . PHE A 1 85 ? 7.528 -5.665 -11.641 1.00 97.69 85 PHE A O 1
ATOM 676 N N . THR A 1 86 ? 9.118 -5.208 -13.160 1.00 96.94 86 THR A N 1
ATOM 677 C CA . THR A 1 86 ? 9.983 -4.400 -12.296 1.00 96.94 86 THR A CA 1
ATOM 678 C C . THR A 1 86 ? 10.533 -3.239 -13.113 1.00 96.94 86 THR A C 1
ATOM 680 O O . THR A 1 86 ? 11.057 -3.440 -14.209 1.00 96.94 86 THR A O 1
ATOM 683 N N . ILE A 1 87 ? 10.420 -2.021 -12.582 1.00 94.44 87 ILE A N 1
ATOM 684 C CA . ILE A 1 87 ? 10.945 -0.821 -13.239 1.00 94.44 87 ILE A CA 1
ATOM 685 C C . ILE A 1 87 ? 12.436 -0.685 -12.928 1.00 94.44 87 ILE A C 1
ATOM 687 O O . ILE A 1 87 ? 12.844 -0.712 -11.765 1.00 94.44 87 ILE A O 1
ATOM 691 N N . ARG A 1 88 ? 13.247 -0.516 -13.973 1.00 92.69 88 ARG A N 1
ATOM 692 C CA . ARG A 1 88 ? 14.673 -0.193 -13.891 1.00 92.69 88 ARG A CA 1
ATOM 693 C C . ARG A 1 88 ? 14.844 1.313 -14.022 1.00 92.69 88 ARG A C 1
ATOM 695 O O . ARG A 1 88 ? 14.686 1.861 -15.102 1.00 92.69 88 ARG A O 1
ATOM 702 N N . SER A 1 89 ? 15.176 1.967 -12.917 1.00 85.44 89 SER A N 1
ATOM 703 C CA . SER A 1 89 ? 15.470 3.400 -12.867 1.00 85.44 89 SER A CA 1
ATOM 704 C C . SER A 1 89 ? 16.699 3.625 -11.984 1.00 85.44 89 SER A C 1
ATOM 706 O O . SER A 1 89 ? 16.864 2.886 -11.007 1.00 85.44 89 SER A O 1
ATOM 708 N N . PRO A 1 90 ? 17.531 4.651 -12.239 1.00 80.44 90 PRO A N 1
ATOM 709 C CA . PRO A 1 90 ? 18.604 5.053 -11.322 1.00 80.44 90 PRO A CA 1
ATOM 710 C C . PRO A 1 90 ? 18.118 5.340 -9.890 1.00 80.44 90 PRO A C 1
ATOM 712 O O . PRO A 1 90 ? 18.893 5.296 -8.936 1.00 80.44 90 PRO A O 1
ATOM 715 N N . LEU A 1 91 ? 16.823 5.623 -9.727 1.00 76.50 91 LEU A N 1
ATOM 716 C CA . LEU A 1 91 ? 16.180 5.887 -8.441 1.00 76.50 91 LEU A CA 1
ATOM 717 C C . LEU A 1 91 ? 15.863 4.616 -7.636 1.00 76.50 91 LEU A C 1
ATOM 719 O O . LEU A 1 91 ? 15.584 4.704 -6.435 1.00 76.50 91 LEU A O 1
ATOM 723 N N . VAL A 1 92 ? 15.880 3.448 -8.282 1.00 81.81 92 VAL A N 1
ATOM 724 C CA . VAL A 1 92 ? 15.503 2.160 -7.691 1.00 81.81 92 VAL A CA 1
ATOM 725 C C . VAL A 1 92 ? 16.721 1.510 -7.040 1.00 81.81 92 VAL A C 1
ATOM 727 O O . VAL A 1 92 ? 17.816 1.470 -7.598 1.00 81.81 92 VAL A O 1
ATOM 730 N N . ALA A 1 93 ? 16.540 0.985 -5.828 1.00 87.06 93 ALA A N 1
ATOM 731 C CA . ALA A 1 93 ? 17.614 0.309 -5.119 1.00 87.06 93 ALA A CA 1
ATOM 732 C C . ALA A 1 93 ? 18.010 -0.991 -5.835 1.00 87.06 93 ALA A C 1
ATOM 734 O O . ALA A 1 93 ? 17.165 -1.733 -6.325 1.00 87.06 93 ALA A O 1
ATOM 735 N N . ARG A 1 94 ? 19.302 -1.334 -5.805 1.00 89.19 94 ARG A N 1
ATOM 736 C CA . ARG A 1 94 ? 19.821 -2.569 -6.419 1.00 89.19 94 ARG A CA 1
ATOM 737 C C . ARG A 1 94 ? 19.088 -3.833 -5.948 1.00 89.19 94 ARG A C 1
ATOM 739 O O . ARG A 1 94 ? 18.810 -4.720 -6.751 1.00 89.19 94 ARG A O 1
ATOM 746 N N . CYS A 1 95 ? 18.726 -3.906 -4.665 1.00 91.81 95 CYS A N 1
ATOM 747 C CA . CYS A 1 95 ? 17.969 -5.037 -4.121 1.00 91.81 95 CYS A CA 1
ATOM 748 C C . CYS A 1 95 ? 16.559 -5.160 -4.724 1.00 91.81 95 CYS A C 1
ATOM 750 O O . CYS A 1 95 ? 16.071 -6.278 -4.868 1.00 91.81 95 CYS A O 1
ATOM 752 N N . ASP A 1 96 ? 15.944 -4.050 -5.136 1.00 92.25 96 ASP A N 1
ATOM 753 C CA . ASP A 1 96 ? 14.650 -4.025 -5.821 1.00 92.25 96 ASP A CA 1
ATOM 754 C C . ASP A 1 96 ? 14.743 -4.414 -7.306 1.00 92.25 96 ASP A C 1
ATOM 756 O O . ASP A 1 96 ? 13.713 -4.515 -7.962 1.00 92.25 96 ASP A O 1
ATOM 760 N N . LEU A 1 97 ? 15.944 -4.701 -7.821 1.00 93.75 97 LEU A N 1
ATOM 761 C CA . LEU A 1 97 ? 16.170 -5.284 -9.150 1.00 93.75 97 LEU A CA 1
ATOM 762 C C . LEU A 1 97 ? 16.612 -6.750 -9.053 1.00 93.75 97 LEU A C 1
ATOM 764 O O . LEU A 1 97 ? 16.052 -7.627 -9.710 1.00 93.75 97 LEU A O 1
ATOM 768 N N . GLU A 1 98 ? 17.588 -7.036 -8.189 1.00 95.50 98 GLU A N 1
ATOM 769 C CA . GLU A 1 98 ? 18.164 -8.378 -8.052 1.00 95.50 98 GLU A CA 1
ATOM 770 C C . GLU A 1 98 ? 17.193 -9.388 -7.436 1.00 95.50 98 GLU A C 1
ATOM 772 O O . GLU A 1 98 ? 17.175 -10.554 -7.832 1.00 95.50 98 GLU A O 1
ATOM 777 N N . ILE A 1 99 ? 16.390 -8.972 -6.453 1.00 96.56 99 ILE A N 1
ATOM 778 C CA . ILE A 1 99 ? 15.457 -9.883 -5.784 1.00 96.56 99 ILE A CA 1
ATOM 779 C C . ILE A 1 99 ? 14.309 -10.274 -6.719 1.00 96.56 99 ILE A C 1
ATOM 781 O O . ILE A 1 99 ? 14.069 -11.476 -6.832 1.00 96.56 99 ILE A O 1
ATOM 785 N N . PRO A 1 100 ? 13.641 -9.350 -7.441 1.00 96.00 100 PRO A N 1
ATOM 786 C CA . PRO A 1 100 ? 12.684 -9.733 -8.476 1.00 96.00 100 PRO A CA 1
ATOM 787 C C . PRO A 1 100 ? 13.262 -10.673 -9.530 1.00 96.00 100 PRO A C 1
ATOM 789 O O . PRO A 1 100 ? 12.601 -11.651 -9.859 1.00 96.00 100 PRO A O 1
ATOM 792 N N . ALA A 1 101 ? 14.509 -10.467 -9.978 1.00 95.62 101 ALA A N 1
ATOM 793 C CA . ALA A 1 101 ? 15.163 -11.393 -10.911 1.00 95.62 101 ALA A CA 1
ATOM 794 C C . ALA A 1 101 ? 15.255 -12.819 -10.336 1.00 95.62 101 ALA A C 1
ATOM 796 O O . ALA A 1 101 ? 14.941 -13.797 -11.013 1.00 95.62 101 ALA A O 1
ATOM 797 N N . ARG A 1 102 ? 15.644 -12.942 -9.058 1.00 96.44 102 ARG A N 1
ATOM 798 C CA . ARG A 1 102 ? 15.718 -14.232 -8.348 1.00 96.44 102 ARG A CA 1
ATOM 799 C C . ARG A 1 102 ? 14.350 -14.853 -8.079 1.00 96.44 102 ARG A C 1
ATOM 801 O O . ARG A 1 102 ? 14.257 -16.071 -7.994 1.00 96.44 102 ARG A O 1
ATOM 808 N N . LEU A 1 103 ? 13.314 -14.039 -7.875 1.00 96.19 103 LEU A N 1
ATOM 809 C CA . LEU A 1 103 ? 11.940 -14.514 -7.705 1.00 96.19 103 LEU A CA 1
ATOM 810 C C . LEU A 1 103 ? 11.387 -15.027 -9.039 1.00 96.19 103 LEU A C 1
ATOM 812 O O . LEU A 1 103 ? 10.862 -16.132 -9.083 1.00 96.19 103 LEU A O 1
ATOM 816 N N . ALA A 1 104 ? 11.574 -14.273 -10.124 1.00 93.50 104 ALA A N 1
ATOM 817 C CA . ALA A 1 104 ? 11.137 -14.646 -11.466 1.00 93.50 104 ALA A CA 1
ATOM 818 C C . ALA A 1 104 ? 11.784 -15.952 -11.953 1.00 93.50 104 ALA A C 1
ATOM 820 O O . ALA A 1 104 ? 11.128 -16.762 -12.602 1.00 93.50 104 ALA A O 1
ATOM 821 N N . SER A 1 105 ? 13.040 -16.217 -11.577 1.00 92.12 105 SER A N 1
ATOM 822 C CA . SER A 1 105 ? 13.710 -17.474 -11.926 1.00 92.12 105 SER A CA 1
ATOM 823 C C . SER A 1 105 ? 13.207 -18.700 -11.148 1.00 92.12 105 SER A C 1
ATOM 825 O O . SER A 1 105 ? 13.567 -19.822 -11.505 1.00 92.12 105 SER A O 1
ATOM 827 N N . ARG A 1 106 ? 12.356 -18.533 -10.118 1.00 89.06 106 ARG A N 1
ATOM 828 C CA . ARG A 1 106 ? 11.803 -19.661 -9.342 1.00 89.06 106 ARG A CA 1
ATOM 829 C C . ARG A 1 106 ? 10.818 -20.507 -10.124 1.00 89.06 106 ARG A C 1
ATOM 831 O O . ARG A 1 106 ? 10.651 -21.678 -9.791 1.00 89.06 106 ARG A O 1
ATOM 838 N N . HIS A 1 107 ? 10.152 -19.940 -11.126 1.00 89.19 107 HIS A N 1
ATOM 839 C CA . HIS A 1 107 ? 9.138 -20.673 -11.862 1.00 89.19 107 HIS A CA 1
ATOM 840 C C . HIS A 1 107 ? 9.102 -20.264 -13.333 1.00 89.19 107 HIS A C 1
ATOM 842 O O . HIS A 1 107 ? 8.832 -19.116 -13.665 1.00 89.19 107 HIS A O 1
ATOM 848 N N . ARG A 1 108 ? 9.296 -21.234 -14.236 1.00 88.69 108 ARG A N 1
ATOM 849 C CA . ARG A 1 108 ? 9.396 -20.991 -15.689 1.00 88.69 108 ARG A CA 1
ATOM 850 C C . ARG A 1 108 ? 8.154 -20.341 -16.307 1.00 88.69 108 ARG A C 1
ATOM 852 O O . ARG A 1 108 ? 8.263 -19.716 -17.351 1.00 88.69 108 ARG A O 1
ATOM 859 N N . LYS A 1 109 ? 6.982 -20.497 -15.678 1.00 90.94 109 LYS A N 1
ATOM 860 C CA . LYS A 1 109 ? 5.730 -19.866 -16.138 1.00 90.94 109 LYS A CA 1
ATOM 861 C C . LYS A 1 109 ? 5.638 -18.364 -15.844 1.00 90.94 109 LYS A C 1
ATOM 863 O O . LYS A 1 109 ? 4.714 -17.731 -16.334 1.00 90.94 109 LYS A O 1
ATOM 868 N N . MET A 1 110 ? 6.535 -17.796 -15.037 1.00 94.44 110 MET A N 1
ATOM 869 C CA . MET A 1 110 ? 6.478 -16.371 -14.712 1.00 94.44 110 MET A CA 1
ATOM 870 C C . MET A 1 110 ? 6.913 -15.527 -15.910 1.00 94.44 110 MET A C 1
ATOM 872 O O . MET A 1 110 ? 8.094 -15.487 -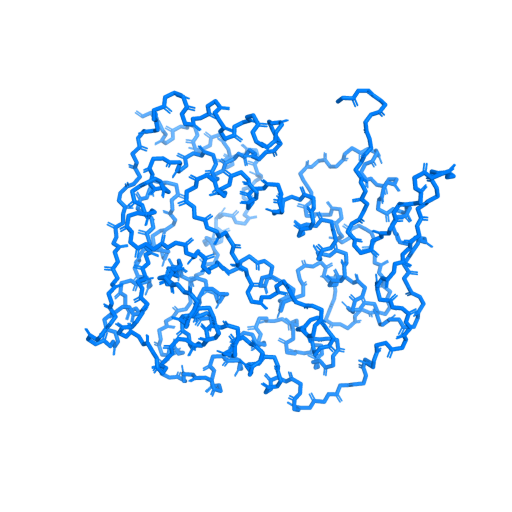16.253 1.00 94.44 110 MET A O 1
ATOM 876 N N . ARG A 1 111 ? 5.966 -14.802 -16.510 1.00 95.12 111 ARG A N 1
ATOM 877 C CA . ARG A 1 111 ? 6.270 -13.740 -17.474 1.00 95.12 111 ARG A CA 1
ATOM 878 C C . ARG A 1 111 ? 6.687 -12.489 -16.713 1.00 95.12 111 ARG A C 1
ATOM 880 O O . ARG A 1 111 ? 5.836 -11.748 -16.238 1.00 95.12 111 ARG A O 1
ATOM 887 N N . HIS A 1 112 ? 7.990 -12.290 -16.525 1.00 97.25 112 HIS A N 1
ATOM 888 C CA . HIS A 1 112 ? 8.520 -11.115 -15.826 1.00 97.25 112 HIS A CA 1
ATOM 889 C C . HIS A 1 112 ? 9.212 -10.148 -16.787 1.00 97.25 112 HIS A C 1
ATOM 891 O O . HIS A 1 112 ? 10.115 -10.531 -17.528 1.00 97.25 112 HIS A O 1
ATOM 897 N N . HIS A 1 113 ? 8.794 -8.885 -16.737 1.00 97.00 113 HIS A N 1
ATOM 898 C CA . HIS A 1 113 ? 9.257 -7.805 -17.599 1.00 97.00 113 HIS A CA 1
ATOM 899 C C . HIS A 1 113 ? 10.093 -6.804 -16.806 1.00 97.00 113 HIS A C 1
ATOM 901 O O . HIS A 1 113 ? 9.609 -6.133 -15.891 1.00 97.00 113 HIS A O 1
ATOM 907 N N . PHE A 1 114 ? 11.353 -6.640 -17.191 1.00 96.50 114 PHE A N 1
ATOM 908 C CA . PHE A 1 114 ? 12.183 -5.554 -16.687 1.00 96.50 114 PHE A CA 1
ATOM 909 C C . PHE A 1 114 ? 12.046 -4.325 -17.587 1.00 96.50 114 PHE A C 1
ATOM 911 O O . PHE A 1 114 ? 12.633 -4.269 -18.669 1.00 96.50 114 PHE A O 1
ATOM 918 N N . VAL A 1 115 ? 11.308 -3.318 -17.127 1.00 96.75 115 VAL A N 1
ATOM 919 C CA . VAL A 1 115 ? 10.973 -2.138 -17.934 1.00 96.75 115 VAL A CA 1
ATOM 920 C C . VAL A 1 115 ? 11.885 -0.977 -17.576 1.00 96.75 115 VAL A C 1
ATOM 922 O O . VAL A 1 115 ? 11.897 -0.532 -16.432 1.00 96.75 115 VAL A O 1
ATOM 925 N N . ASP A 1 116 ? 12.648 -0.490 -18.550 1.00 94.94 116 ASP A N 1
ATOM 926 C CA . ASP A 1 116 ? 13.498 0.685 -18.361 1.00 94.94 116 ASP A CA 1
ATOM 927 C C . ASP A 1 116 ? 12.660 1.954 -18.231 1.00 94.94 116 ASP A C 1
ATOM 929 O O . ASP A 1 116 ? 11.767 2.223 -19.048 1.00 94.94 116 ASP A O 1
ATOM 933 N N . ASP A 1 117 ? 12.995 2.724 -17.203 1.00 91.19 117 ASP A N 1
ATOM 934 C CA . ASP A 1 117 ? 12.517 4.076 -17.003 1.00 91.19 117 ASP A CA 1
ATOM 935 C C . ASP A 1 117 ? 13.018 4.978 -18.123 1.00 91.19 117 ASP A C 1
ATOM 937 O O . ASP A 1 117 ? 14.198 4.983 -18.479 1.00 91.19 117 ASP A O 1
ATOM 941 N N . ILE A 1 118 ? 12.077 5.691 -18.725 1.00 92.25 118 ILE A N 1
ATOM 942 C CA . ILE A 1 118 ? 12.322 6.578 -19.851 1.00 92.25 118 ILE A CA 1
ATOM 943 C C . ILE A 1 118 ? 11.600 7.898 -19.608 1.00 92.25 118 ILE A C 1
ATOM 945 O O . ILE A 1 118 ? 10.564 7.907 -18.937 1.00 92.25 118 ILE A O 1
ATOM 949 N N . PRO A 1 119 ? 12.091 9.001 -20.196 1.00 92.12 119 PRO A N 1
ATOM 950 C CA . PRO A 1 119 ? 11.375 10.263 -20.166 1.00 92.12 119 PRO A CA 1
ATOM 951 C C . PRO A 1 119 ? 9.929 10.100 -20.636 1.00 92.12 119 PRO A C 1
ATOM 953 O O . PRO A 1 119 ? 9.645 9.433 -21.634 1.00 92.12 119 PRO A O 1
ATOM 956 N N . SER A 1 120 ? 9.018 10.717 -19.892 1.00 94.44 120 SER A N 1
ATOM 957 C CA . SER A 1 120 ? 7.619 10.819 -20.282 1.00 94.44 120 SER A CA 1
ATOM 958 C C . SER A 1 120 ? 7.427 11.927 -21.316 1.00 94.44 120 SER A C 1
ATOM 960 O O . SER A 1 120 ? 8.098 12.956 -21.264 1.00 94.44 120 SER A O 1
ATOM 962 N N . GLU A 1 121 ? 6.468 11.745 -22.223 1.00 94.31 121 GLU A N 1
ATOM 963 C CA . GLU A 1 121 ? 5.991 12.831 -23.083 1.00 94.31 121 GLU A CA 1
ATOM 964 C C . GLU A 1 121 ? 5.295 13.895 -22.217 1.00 94.31 121 GLU A C 1
ATOM 966 O O . GLU A 1 121 ? 4.644 13.547 -21.229 1.00 94.31 121 GLU A O 1
ATOM 971 N N . ALA A 1 122 ? 5.428 15.175 -22.582 1.00 96.06 122 ALA A N 1
ATOM 972 C CA . ALA A 1 122 ? 4.928 16.298 -21.783 1.00 96.06 122 ALA A CA 1
ATOM 973 C C . ALA A 1 122 ? 3.422 16.194 -21.499 1.00 96.06 122 ALA A C 1
ATOM 975 O O . ALA A 1 122 ? 3.014 16.265 -20.346 1.00 96.06 122 ALA A O 1
ATOM 976 N N . TRP A 1 123 ? 2.616 15.875 -22.516 1.00 96.12 123 TRP A N 1
ATOM 977 C CA . TRP A 1 123 ? 1.164 15.752 -22.356 1.00 96.12 123 TRP A CA 1
ATOM 978 C C . TRP A 1 123 ? 0.748 14.651 -21.365 1.00 96.12 123 TRP A C 1
ATOM 980 O O . TRP A 1 123 ? -0.297 14.759 -20.735 1.00 96.12 123 TRP A O 1
ATOM 990 N N . VAL A 1 124 ? 1.553 13.590 -21.199 1.00 96.25 124 VAL A N 1
ATOM 991 C CA . VAL A 1 124 ? 1.286 12.532 -20.205 1.00 96.25 124 VAL A CA 1
ATOM 992 C C . VAL A 1 124 ? 1.518 13.067 -18.795 1.00 96.25 124 VAL A C 1
ATOM 994 O O . VAL A 1 124 ? 0.784 12.717 -17.874 1.00 96.25 124 VAL A O 1
ATOM 997 N N . VAL A 1 125 ? 2.544 13.904 -18.627 1.00 96.06 125 VAL A N 1
ATOM 998 C CA . VAL A 1 125 ? 2.838 14.569 -17.355 1.00 96.06 125 VAL A CA 1
ATOM 999 C C . VAL A 1 125 ? 1.716 15.546 -17.013 1.00 96.06 125 VAL A C 1
ATOM 1001 O O . VAL A 1 125 ? 1.215 15.507 -15.892 1.00 96.06 125 VAL A O 1
ATOM 1004 N N . ASP A 1 126 ? 1.284 16.349 -17.986 1.00 96.62 126 ASP A N 1
ATOM 1005 C CA . ASP A 1 126 ? 0.198 17.317 -17.817 1.00 96.62 126 ASP A CA 1
ATOM 1006 C C . ASP A 1 126 ? -1.115 16.614 -17.449 1.00 96.62 126 ASP A C 1
ATOM 1008 O O . ASP A 1 126 ? -1.754 16.984 -16.467 1.00 96.62 126 ASP A O 1
ATOM 1012 N N . LEU A 1 127 ? -1.470 15.533 -18.155 1.00 96.56 127 LEU A N 1
ATOM 1013 C CA . LEU A 1 127 ? -2.660 14.734 -17.851 1.00 96.56 127 LEU A CA 1
ATOM 1014 C C . LEU A 1 127 ? -2.596 14.109 -16.448 1.00 96.56 127 LEU A C 1
ATOM 1016 O O . LEU A 1 127 ? -3.585 14.105 -15.717 1.00 96.56 127 LEU A O 1
ATOM 1020 N N . TYR A 1 128 ? -1.439 13.574 -16.053 1.00 96.62 128 TYR A N 1
ATOM 1021 C CA . TYR A 1 128 ? -1.247 12.998 -14.721 1.00 96.62 128 TYR A CA 1
ATOM 1022 C C . TYR A 1 128 ? -1.395 14.057 -13.613 1.00 96.62 128 TYR A C 1
ATOM 1024 O O . TYR A 1 128 ? -2.001 13.801 -12.563 1.00 96.62 128 TYR A O 1
ATOM 1032 N N . ASP A 1 129 ? -0.863 15.259 -13.836 1.00 95.44 129 ASP A N 1
ATOM 1033 C CA . ASP A 1 129 ? -1.004 16.375 -12.905 1.00 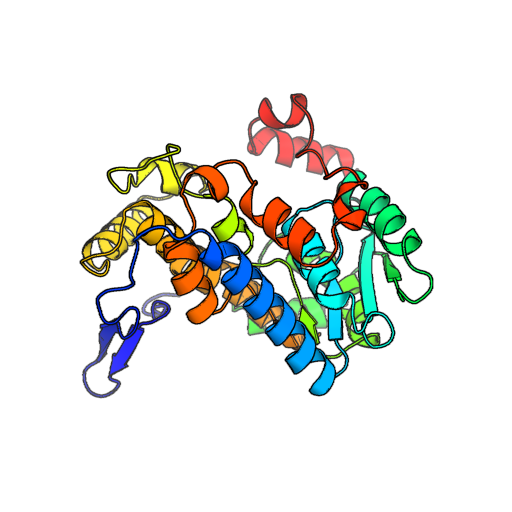95.44 129 ASP A CA 1
ATOM 1034 C C . ASP A 1 129 ? -2.452 16.883 -12.865 1.00 95.44 129 ASP A C 1
ATOM 1036 O O . ASP A 1 129 ? -2.964 17.135 -11.777 1.00 95.44 129 ASP A O 1
ATOM 1040 N N . GLU A 1 130 ? -3.155 16.947 -13.996 1.00 94.94 130 GLU A N 1
ATOM 1041 C CA . GLU A 1 130 ? -4.568 17.335 -14.060 1.00 94.94 130 GLU A CA 1
ATOM 1042 C C . GLU A 1 130 ? -5.463 16.361 -13.279 1.00 94.94 130 GLU A C 1
ATOM 1044 O O . GLU A 1 130 ? -6.177 16.773 -12.362 1.00 94.94 130 GLU A O 1
ATOM 1049 N N . VAL A 1 131 ? -5.362 15.056 -13.559 1.00 93.94 131 VAL A N 1
ATOM 1050 C CA . VAL A 1 131 ? -6.154 14.004 -12.888 1.00 93.94 131 VAL A CA 1
ATOM 1051 C C . VAL A 1 131 ? -5.900 13.977 -11.377 1.00 93.94 131 VAL A C 1
ATOM 1053 O O . VAL A 1 131 ? -6.791 13.659 -10.588 1.00 93.94 131 VAL A O 1
ATOM 1056 N N . SER A 1 132 ? -4.687 14.331 -10.952 1.00 92.56 132 SER A N 1
ATOM 1057 C CA . SER A 1 132 ? -4.316 14.379 -9.537 1.00 92.56 132 SER A CA 1
ATOM 1058 C C . SER A 1 132 ? -4.480 15.749 -8.881 1.00 92.56 132 SER A C 1
ATOM 1060 O O . SER A 1 132 ? -4.158 15.885 -7.698 1.00 92.56 132 SER A O 1
ATOM 1062 N N . ALA A 1 133 ? -4.933 16.765 -9.622 1.00 91.94 133 ALA A N 1
ATOM 1063 C CA . ALA A 1 133 ? -4.909 18.170 -9.214 1.00 91.94 133 ALA A CA 1
ATOM 1064 C C . ALA A 1 133 ? -3.531 18.625 -8.672 1.00 91.94 133 ALA A C 1
ATOM 1066 O O . ALA A 1 133 ? -3.445 19.395 -7.714 1.00 91.94 133 ALA A O 1
ATOM 1067 N N . GLY A 1 134 ? -2.445 18.093 -9.241 1.00 91.25 134 GLY A N 1
ATOM 1068 C CA . GLY A 1 134 ? -1.057 18.359 -8.857 1.00 91.25 134 GLY A CA 1
ATOM 1069 C C . GLY A 1 134 ? -0.624 17.732 -7.528 1.00 91.25 134 GLY A C 1
ATOM 1070 O O . GLY A 1 134 ? 0.469 18.014 -7.038 1.00 91.25 134 GLY A O 1
ATOM 1071 N N . MET A 1 135 ? -1.454 16.886 -6.914 1.00 90.06 135 MET A N 1
ATOM 1072 C CA . MET A 1 135 ? -1.202 16.350 -5.572 1.00 90.06 135 MET A CA 1
ATOM 1073 C C . MET A 1 135 ? -0.368 15.057 -5.582 1.00 90.06 135 MET A C 1
ATOM 1075 O O . MET A 1 135 ? 0.224 14.692 -4.562 1.00 90.06 135 MET A O 1
ATOM 1079 N N . ALA A 1 136 ? -0.284 14.352 -6.716 1.00 91.12 136 ALA A N 1
ATOM 1080 C CA . ALA A 1 136 ? 0.411 13.067 -6.828 1.00 91.12 136 ALA A CA 1
ATOM 1081 C C . ALA A 1 136 ? 1.912 13.206 -7.165 1.00 91.12 136 ALA A C 1
ATOM 1083 O O . ALA A 1 136 ? 2.389 12.716 -8.184 1.00 91.12 136 ALA A O 1
ATOM 1084 N N . VAL A 1 137 ? 2.694 13.842 -6.295 1.00 86.50 137 VAL A N 1
ATOM 1085 C CA . VAL A 1 137 ? 4.108 14.178 -6.567 1.00 86.50 137 VAL A CA 1
ATOM 1086 C C . VAL A 1 137 ? 5.123 13.065 -6.233 1.00 86.50 137 VAL A C 1
ATOM 1088 O O . VAL A 1 137 ? 4.819 12.068 -5.573 1.00 86.50 137 VAL A O 1
ATOM 1091 N N . GLY A 1 138 ? 6.385 13.274 -6.627 1.00 84.69 138 GLY A N 1
ATOM 1092 C CA . GLY A 1 138 ? 7.535 12.447 -6.239 1.00 84.69 138 GLY A CA 1
ATOM 1093 C C . GLY A 1 138 ? 7.801 11.276 -7.185 1.00 84.69 138 GLY A C 1
ATOM 1094 O O . GLY A 1 138 ? 7.470 11.339 -8.364 1.00 84.69 138 GLY A O 1
ATOM 1095 N N . ALA A 1 139 ? 8.382 10.192 -6.659 1.00 81.38 139 ALA A N 1
ATOM 1096 C CA . ALA A 1 139 ? 8.911 9.088 -7.468 1.00 81.38 139 ALA A CA 1
ATOM 1097 C C . ALA A 1 139 ? 7.895 8.474 -8.450 1.00 81.38 139 ALA A C 1
ATOM 1099 O O . ALA A 1 139 ? 8.287 8.028 -9.518 1.00 81.38 139 ALA A O 1
ATOM 1100 N N . ARG A 1 140 ? 6.592 8.471 -8.126 1.00 83.56 140 ARG A N 1
ATOM 1101 C CA . ARG A 1 140 ? 5.547 7.963 -9.035 1.00 83.56 140 ARG A CA 1
ATOM 1102 C C . ARG A 1 140 ? 5.379 8.843 -10.283 1.00 83.56 140 ARG A C 1
ATOM 1104 O O . ARG A 1 140 ? 5.210 8.310 -11.372 1.00 83.56 140 ARG A O 1
ATOM 1111 N N . ARG A 1 141 ? 5.486 10.166 -10.126 1.00 89.81 141 ARG A N 1
ATOM 1112 C CA . ARG A 1 141 ? 5.466 11.138 -11.231 1.00 89.81 141 ARG A CA 1
ATOM 1113 C C . ARG A 1 141 ? 6.753 11.092 -12.066 1.00 89.81 141 ARG A C 1
ATOM 1115 O O . ARG A 1 141 ? 6.751 11.500 -13.218 1.00 89.81 141 ARG A O 1
ATOM 1122 N N . GLU A 1 142 ? 7.854 10.598 -11.502 1.00 88.12 142 GLU A N 1
ATOM 1123 C CA . GLU A 1 142 ? 9.144 10.495 -12.202 1.00 88.12 142 GLU A CA 1
ATOM 1124 C C . GLU A 1 142 ? 9.209 9.286 -13.153 1.00 88.12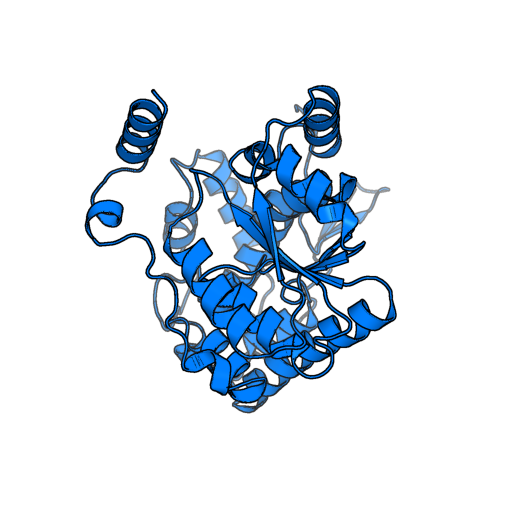 142 GLU A C 1
ATOM 1126 O O . GLU A 1 142 ? 9.957 9.332 -14.120 1.00 88.12 142 GLU A O 1
ATOM 1131 N N . ILE A 1 143 ? 8.384 8.252 -12.938 1.00 90.69 143 ILE A N 1
ATOM 1132 C CA . ILE A 1 143 ? 8.418 6.977 -13.687 1.00 90.69 143 ILE A CA 1
ATOM 1133 C C . ILE A 1 143 ? 7.283 6.816 -14.716 1.00 90.69 143 ILE A C 1
ATOM 1135 O O . ILE A 1 143 ? 6.958 5.698 -15.124 1.00 90.69 143 ILE A O 1
ATOM 1139 N N . LEU A 1 144 ? 6.630 7.905 -15.136 1.00 94.12 144 LEU A N 1
ATOM 1140 C CA . LEU A 1 144 ? 5.439 7.844 -16.003 1.00 94.12 144 LEU A CA 1
ATOM 1141 C C . LEU A 1 144 ? 5.719 7.186 -17.361 1.00 94.12 144 LEU A C 1
ATOM 1143 O O . LEU A 1 144 ? 4.891 6.420 -17.862 1.00 94.12 144 LEU A O 1
ATOM 1147 N N . GLY A 1 145 ? 6.907 7.408 -17.930 1.00 94.56 145 GLY A N 1
ATOM 1148 C CA . GLY A 1 145 ? 7.313 6.758 -19.173 1.00 94.56 145 GLY A CA 1
ATOM 1149 C C . GLY A 1 145 ? 7.421 5.233 -19.035 1.00 94.56 145 GLY A C 1
ATOM 1150 O O . GLY A 1 145 ? 6.999 4.503 -19.937 1.00 94.56 145 GLY A O 1
ATOM 1151 N N . ALA A 1 146 ? 7.898 4.732 -17.887 1.00 94.25 146 ALA A N 1
ATOM 1152 C CA . ALA A 1 146 ? 7.859 3.302 -17.579 1.00 94.25 146 ALA A CA 1
ATOM 1153 C C . ALA A 1 146 ? 6.422 2.799 -17.401 1.00 94.25 146 ALA A C 1
ATOM 1155 O O . ALA A 1 146 ? 6.068 1.783 -17.995 1.00 94.25 146 ALA A O 1
ATOM 1156 N N . CYS A 1 147 ? 5.578 3.509 -16.642 1.00 94.56 147 CYS A N 1
ATOM 1157 C CA . CYS A 1 147 ? 4.178 3.124 -16.430 1.00 94.56 147 CYS A CA 1
ATOM 1158 C C . CYS A 1 147 ? 3.405 2.980 -17.752 1.00 94.56 147 CYS A C 1
ATOM 1160 O O . CYS A 1 147 ? 2.677 2.006 -17.931 1.00 94.56 147 CYS A O 1
ATOM 1162 N N . ARG A 1 148 ? 3.635 3.877 -18.720 1.00 95.12 148 ARG A N 1
ATOM 1163 C CA . ARG A 1 148 ? 3.031 3.799 -20.061 1.00 95.12 148 ARG A CA 1
ATOM 1164 C C . ARG A 1 148 ? 3.536 2.630 -20.908 1.00 95.12 148 ARG A C 1
ATOM 1166 O O . ARG A 1 148 ? 2.818 2.131 -21.768 1.00 95.12 148 ARG A O 1
ATOM 1173 N N . LYS A 1 149 ? 4.783 2.193 -20.723 1.00 95.38 149 LYS A N 1
ATOM 1174 C CA . LYS A 1 149 ? 5.270 0.952 -21.350 1.00 95.38 149 LYS A CA 1
ATOM 1175 C C . LYS A 1 149 ? 4.634 -0.267 -20.696 1.00 95.38 149 LYS A C 1
ATOM 1177 O O . LYS A 1 149 ? 4.237 -1.195 -21.391 1.00 95.38 149 LYS A O 1
ATOM 1182 N N . VAL A 1 150 ? 4.549 -0.239 -19.370 1.00 95.25 150 VAL A N 1
ATOM 1183 C CA . VAL A 1 150 ? 4.001 -1.306 -18.537 1.00 95.25 150 VAL A CA 1
ATOM 1184 C C . VAL A 1 150 ? 2.525 -1.578 -18.852 1.00 95.25 150 VAL A C 1
ATOM 1186 O O . VAL A 1 150 ? 2.133 -2.741 -18.891 1.00 95.25 150 VAL A O 1
ATOM 1189 N N . SER A 1 151 ? 1.725 -0.550 -19.157 1.00 94.44 151 SER A N 1
ATOM 1190 C CA . SER A 1 151 ? 0.304 -0.719 -19.513 1.00 94.44 151 SER A CA 1
ATOM 1191 C C . SER A 1 151 ? 0.052 -1.556 -20.768 1.00 94.44 151 SER A C 1
ATOM 1193 O O . SER A 1 151 ? -1.069 -1.987 -21.006 1.00 94.44 151 SER A O 1
ATOM 1195 N N . ARG A 1 152 ? 1.082 -1.841 -21.572 1.00 93.19 152 ARG A N 1
ATOM 1196 C CA . ARG A 1 152 ? 0.969 -2.739 -22.732 1.00 93.19 152 ARG A CA 1
ATOM 1197 C C . ARG A 1 152 ? 0.877 -4.217 -22.344 1.00 93.19 152 ARG A C 1
ATOM 1199 O O . ARG A 1 152 ? 0.574 -5.035 -23.205 1.00 93.19 152 ARG A O 1
ATOM 1206 N N . PHE A 1 153 ? 1.184 -4.561 -21.093 1.00 93.62 153 PHE A N 1
ATOM 1207 C CA . PHE A 1 153 ? 1.204 -5.944 -20.609 1.00 93.62 153 PHE A CA 1
ATOM 1208 C C . PHE A 1 153 ? -0.059 -6.336 -19.838 1.00 93.62 153 PHE A C 1
ATOM 1210 O O . PHE A 1 153 ? -0.282 -7.522 -19.621 1.00 93.62 153 PHE A O 1
ATOM 1217 N N . GLY A 1 154 ? -0.874 -5.374 -19.401 1.00 93.62 154 GLY A N 1
ATOM 1218 C CA . GLY A 1 154 ? -2.098 -5.679 -18.674 1.00 93.62 154 GLY A CA 1
ATOM 1219 C C . GLY A 1 154 ? -2.909 -4.452 -18.285 1.00 93.62 154 GLY A C 1
ATOM 1220 O O . GLY A 1 154 ? -2.406 -3.330 -18.254 1.00 93.62 154 GLY A O 1
ATOM 1221 N N . ASP A 1 155 ? -4.170 -4.711 -17.957 1.00 93.62 155 ASP A N 1
ATOM 1222 C CA . ASP A 1 155 ? -5.194 -3.693 -17.724 1.00 93.62 155 ASP A CA 1
ATOM 1223 C C . ASP A 1 155 ? -5.356 -3.370 -16.238 1.00 93.62 155 ASP A C 1
ATOM 1225 O O . ASP A 1 155 ? -5.798 -2.281 -15.884 1.00 93.62 155 ASP A O 1
ATOM 1229 N N . ILE A 1 156 ? -5.017 -4.316 -15.355 1.00 96.94 156 ILE A N 1
ATOM 1230 C CA . ILE A 1 156 ? -5.200 -4.194 -13.906 1.00 96.94 156 ILE A CA 1
ATOM 1231 C C . ILE A 1 156 ? -3.842 -4.325 -13.226 1.00 96.94 156 ILE A C 1
ATOM 1233 O O . ILE A 1 156 ? -3.248 -5.400 -13.233 1.00 96.94 156 ILE A O 1
ATOM 1237 N N . HIS A 1 157 ? -3.368 -3.263 -12.575 1.00 97.25 157 HIS A N 1
ATOM 1238 C CA . HIS A 1 157 ? -2.125 -3.305 -11.806 1.00 97.25 157 HIS A CA 1
ATOM 1239 C C . HIS A 1 157 ? -2.398 -3.632 -10.340 1.00 97.25 157 HIS A C 1
ATOM 1241 O O . HIS A 1 157 ? -2.892 -2.799 -9.584 1.00 97.25 157 HIS A O 1
ATOM 1247 N N . LEU A 1 158 ? -2.008 -4.830 -9.913 1.00 96.94 158 LEU A N 1
ATOM 1248 C CA . LEU A 1 158 ? -1.947 -5.204 -8.508 1.00 96.94 158 LEU A CA 1
ATOM 1249 C C . LEU A 1 158 ? -0.614 -4.759 -7.889 1.00 96.94 158 LEU A C 1
ATOM 1251 O O . LEU A 1 158 ? 0.456 -5.312 -8.170 1.00 96.94 158 LEU A O 1
ATOM 1255 N N . SER A 1 159 ? -0.694 -3.782 -6.989 1.00 94.31 159 SER A N 1
ATOM 1256 C CA . SER A 1 159 ? 0.447 -3.228 -6.264 1.00 94.31 159 SER A CA 1
ATOM 1257 C C . SER A 1 159 ? 0.479 -3.680 -4.799 1.00 94.31 159 SER A C 1
ATOM 1259 O O . SER A 1 159 ? -0.492 -4.200 -4.245 1.00 94.31 159 SER A O 1
ATOM 1261 N N . GLY A 1 160 ? 1.628 -3.482 -4.147 1.00 93.06 160 GLY A N 1
ATOM 1262 C CA . GLY A 1 160 ? 1.785 -3.692 -2.703 1.00 93.06 160 GLY A CA 1
ATOM 1263 C C . GLY A 1 160 ? 1.265 -2.531 -1.845 1.00 93.06 160 GLY A C 1
ATOM 1264 O O . GLY A 1 160 ? 1.565 -2.484 -0.652 1.00 93.06 160 GLY A O 1
ATOM 1265 N N . ALA A 1 161 ? 0.556 -1.554 -2.429 1.00 92.06 161 ALA A N 1
ATOM 1266 C CA . ALA A 1 161 ? 0.092 -0.374 -1.705 1.00 92.06 161 ALA A CA 1
ATOM 1267 C C . ALA A 1 161 ? -0.744 -0.770 -0.481 1.00 92.06 161 ALA A C 1
ATOM 1269 O O . ALA A 1 161 ? -1.530 -1.706 -0.527 1.00 92.06 161 ALA A O 1
ATOM 1270 N N . LEU A 1 162 ? -0.581 -0.053 0.626 1.00 93.50 162 LEU A N 1
ATOM 1271 C CA . LEU A 1 162 ? -1.191 -0.351 1.930 1.00 93.50 162 LEU A CA 1
ATOM 1272 C C . LEU A 1 162 ? -0.738 -1.641 2.632 1.00 93.50 162 LEU A C 1
ATOM 1274 O O . LEU A 1 162 ? -1.182 -1.892 3.751 1.00 93.50 162 LEU A O 1
ATOM 1278 N N . GLY A 1 163 ? 0.209 -2.398 2.068 1.00 93.56 163 GLY A N 1
ATOM 1279 C CA . GLY A 1 163 ? 0.809 -3.557 2.742 1.00 93.56 163 GLY A CA 1
ATOM 1280 C C . GLY A 1 163 ? 1.505 -3.209 4.067 1.00 93.56 163 GLY A C 1
ATOM 1281 O O . GLY A 1 163 ? 1.579 -4.037 4.970 1.00 93.56 163 GLY A O 1
ATOM 1282 N N . GLU A 1 164 ? 1.917 -1.952 4.246 1.00 92.12 164 GLU A N 1
ATOM 1283 C CA . GLU A 1 164 ? 2.463 -1.407 5.499 1.00 92.12 164 GLU A CA 1
ATOM 1284 C C . GLU A 1 164 ? 1.525 -1.551 6.714 1.00 92.12 164 GLU A C 1
ATOM 1286 O O . GLU A 1 164 ? 2.011 -1.592 7.847 1.00 92.12 164 GLU A O 1
ATOM 1291 N N . MET A 1 165 ? 0.203 -1.673 6.513 1.00 93.19 165 MET A N 1
ATOM 1292 C CA . MET A 1 165 ? -0.730 -1.984 7.610 1.00 93.19 165 MET A CA 1
ATOM 1293 C C . MET A 1 165 ? -0.388 -3.325 8.269 1.00 93.19 165 MET A C 1
ATOM 1295 O O . MET A 1 165 ? -0.495 -3.468 9.479 1.00 93.19 165 MET A O 1
ATOM 1299 N N . CYS A 1 166 ? 0.136 -4.280 7.497 1.00 93.00 166 CYS A N 1
ATOM 1300 C CA . CYS A 1 166 ? 0.568 -5.584 8.000 1.00 93.00 166 CYS A CA 1
ATOM 1301 C C . CYS A 1 166 ? 1.869 -5.518 8.818 1.00 93.00 166 CYS A C 1
ATOM 1303 O O . CYS A 1 166 ? 2.387 -6.555 9.234 1.00 93.00 166 CYS A O 1
ATOM 1305 N N . ARG A 1 167 ? 2.467 -4.327 8.958 1.00 91.81 167 ARG A N 1
ATOM 1306 C CA . ARG A 1 167 ? 3.827 -4.124 9.479 1.00 91.81 167 ARG A CA 1
ATOM 1307 C C . ARG A 1 167 ? 3.886 -3.049 10.563 1.00 91.81 167 ARG A C 1
ATOM 1309 O O . ARG A 1 167 ? 4.970 -2.538 10.840 1.00 91.81 167 ARG A O 1
ATOM 1316 N N . ALA A 1 168 ? 2.738 -2.721 11.167 1.00 93.62 168 ALA A N 1
ATOM 1317 C CA . ALA A 1 168 ? 2.639 -1.809 12.306 1.00 93.62 168 ALA A CA 1
ATOM 1318 C C . ALA A 1 168 ? 3.248 -0.414 12.028 1.00 93.62 168 ALA A C 1
ATOM 1320 O O . ALA A 1 168 ? 3.913 0.172 12.879 1.00 93.62 168 ALA A O 1
ATOM 1321 N N . TYR A 1 169 ? 3.042 0.131 10.820 1.00 92.75 169 TYR A N 1
ATOM 1322 C CA . TYR A 1 169 ? 3.770 1.305 10.304 1.00 92.75 169 TYR A CA 1
ATOM 1323 C C . TYR A 1 169 ? 3.840 2.515 11.253 1.00 92.75 169 TYR A C 1
ATOM 1325 O O . TYR A 1 169 ? 4.884 3.170 11.349 1.00 92.75 169 TYR A O 1
ATOM 1333 N N . PHE A 1 170 ? 2.723 2.832 11.915 1.00 93.88 170 PHE A N 1
ATOM 1334 C CA . PHE A 1 170 ? 2.600 3.965 12.839 1.00 93.88 170 PHE A CA 1
ATOM 1335 C C . PHE A 1 170 ? 2.737 3.594 14.315 1.00 93.88 170 PHE A C 1
ATOM 1337 O O . PHE A 1 170 ? 2.731 4.492 15.155 1.00 93.88 170 PHE A O 1
ATOM 1344 N N . TRP A 1 171 ? 2.847 2.308 14.649 1.00 94.62 171 TRP A N 1
ATOM 1345 C CA . TRP A 1 171 ? 2.876 1.894 16.044 1.00 94.62 171 TRP A CA 1
ATOM 1346 C C . TRP A 1 171 ? 4.167 2.392 16.690 1.00 94.62 171 TRP A C 1
ATOM 1348 O O . TRP A 1 171 ? 5.250 2.319 16.107 1.00 94.62 171 TRP A O 1
ATOM 1358 N N . HIS A 1 172 ? 4.044 2.921 17.902 1.00 93.75 172 HIS A N 1
ATOM 1359 C CA . HIS A 1 172 ? 5.185 3.408 18.677 1.00 93.75 172 HIS A CA 1
ATOM 1360 C C . HIS A 1 172 ? 5.822 2.318 19.542 1.00 93.75 172 HIS A C 1
ATOM 1362 O O . HIS A 1 172 ? 6.948 2.472 20.004 1.00 93.75 172 HIS A O 1
ATOM 1368 N N . THR A 1 173 ? 5.094 1.230 19.774 1.00 94.50 173 THR A N 1
ATOM 1369 C CA . THR A 1 173 ? 5.526 0.068 20.543 1.00 94.50 173 THR A CA 1
ATOM 1370 C C . THR A 1 173 ? 4.837 -1.180 19.999 1.00 94.50 173 THR A C 1
ATOM 1372 O O . THR A 1 173 ? 3.895 -1.091 19.210 1.00 94.50 173 THR A O 1
ATOM 1375 N N . LYS A 1 174 ? 5.310 -2.345 20.438 1.00 92.69 174 LYS A N 1
ATOM 1376 C CA . LYS A 1 174 ? 4.782 -3.653 20.053 1.00 92.69 174 LYS A CA 1
ATOM 1377 C C . LYS A 1 174 ? 3.343 -3.879 20.517 1.00 92.69 174 LYS A C 1
ATOM 1379 O O . LYS A 1 174 ? 2.585 -4.479 19.770 1.00 92.69 174 LYS A O 1
ATOM 1384 N N . HIS A 1 175 ? 3.003 -3.366 21.699 1.00 94.12 175 HIS A N 1
ATOM 1385 C CA . HIS A 1 175 ? 1.696 -3.506 22.345 1.00 94.12 175 HIS A CA 1
ATOM 1386 C C . HIS A 1 175 ? 1.163 -2.127 22.741 1.00 94.12 175 HIS A C 1
ATOM 1388 O O . HIS A 1 175 ? 1.374 -1.690 23.873 1.00 94.12 175 HIS A O 1
ATOM 1394 N N . PRO A 1 176 ? 0.623 -1.344 21.790 1.00 94.25 176 PRO A N 1
ATOM 1395 C CA . PRO A 1 176 ? 0.179 0.009 22.086 1.00 94.25 176 PRO A CA 1
ATOM 1396 C C . PRO A 1 176 ? -1.087 -0.018 22.950 1.00 94.25 176 PRO A C 1
ATOM 1398 O O . PRO A 1 176 ? -2.116 -0.536 22.534 1.00 94.25 176 PRO A O 1
ATOM 1401 N N . GLU A 1 177 ? -1.031 0.613 24.121 1.00 94.56 177 GLU A N 1
ATOM 1402 C CA . GLU A 1 177 ? -2.201 0.811 24.995 1.00 94.56 177 GLU A CA 1
ATOM 1403 C C . GLU A 1 177 ? -3.010 2.064 24.623 1.00 94.56 177 GLU A C 1
ATOM 1405 O O . GLU A 1 177 ? -4.182 2.191 24.964 1.00 94.56 177 GLU A O 1
ATOM 1410 N N . THR A 1 178 ? -2.401 2.990 23.877 1.00 94.38 178 THR A N 1
ATOM 1411 C CA . THR A 1 178 ? -3.038 4.216 23.377 1.00 94.38 178 THR A CA 1
ATOM 1412 C C . THR A 1 178 ? -2.505 4.586 21.993 1.00 94.38 178 THR A C 1
ATOM 1414 O O . THR A 1 178 ? -1.460 4.101 21.555 1.00 94.38 178 THR A O 1
ATOM 1417 N N . VAL A 1 179 ? -3.213 5.460 21.277 1.00 94.56 179 VAL A N 1
ATOM 1418 C CA . VAL A 1 179 ? -2.691 6.073 20.049 1.00 94.56 179 VAL A CA 1
ATOM 1419 C C . VAL A 1 179 ? -1.946 7.347 20.422 1.00 94.56 179 VAL A C 1
ATOM 1421 O O . VAL A 1 179 ? -2.539 8.309 20.900 1.00 94.56 179 VAL A O 1
ATOM 1424 N N . ARG A 1 180 ? -0.641 7.379 20.155 1.00 94.62 180 ARG A N 1
ATOM 1425 C CA . ARG A 1 180 ? 0.179 8.584 20.279 1.00 94.62 180 ARG A CA 1
ATOM 1426 C C . ARG A 1 180 ? 0.327 9.300 18.940 1.00 94.62 180 ARG A C 1
ATOM 1428 O O . ARG A 1 180 ? 0.791 8.705 17.962 1.00 94.62 180 ARG A O 1
ATOM 1435 N N . LEU A 1 181 ? -0.025 10.584 18.914 1.00 91.88 181 LEU A N 1
ATOM 1436 C CA . LEU A 1 181 ? 0.065 11.432 17.722 1.00 91.88 181 LEU A CA 1
ATOM 1437 C C . LEU A 1 181 ? 1.507 11.720 17.296 1.00 91.88 181 LEU A C 1
ATOM 1439 O O . LEU A 1 181 ? 1.787 11.797 16.104 1.00 91.88 181 LEU A O 1
ATOM 1443 N N . ASP A 1 182 ? 2.442 11.832 18.240 1.00 91.94 182 ASP A N 1
ATOM 1444 C CA . ASP A 1 182 ? 3.864 12.053 17.946 1.00 91.94 182 ASP A CA 1
ATOM 1445 C C . ASP A 1 182 ? 4.473 10.909 17.116 1.00 91.94 182 ASP A C 1
ATOM 1447 O O . ASP A 1 182 ? 5.240 11.151 16.183 1.00 91.94 182 ASP A O 1
ATOM 1451 N N . ALA A 1 183 ? 4.055 9.670 17.375 1.00 92.56 183 ALA A N 1
ATOM 1452 C CA . ALA A 1 183 ? 4.437 8.497 16.598 1.00 92.56 183 ALA A CA 1
ATOM 1453 C C . ALA A 1 183 ? 4.010 8.611 15.129 1.00 92.56 183 ALA A C 1
ATOM 1455 O O . ALA A 1 183 ? 4.785 8.297 14.221 1.00 92.56 183 ALA A O 1
ATOM 1456 N N . VAL A 1 184 ? 2.802 9.123 14.889 1.00 92.88 184 VAL A N 1
ATOM 1457 C CA . VAL A 1 184 ? 2.256 9.360 13.548 1.00 92.88 184 VAL A CA 1
ATOM 1458 C C . VAL A 1 184 ? 2.995 10.516 12.880 1.00 92.88 184 VAL A C 1
ATOM 1460 O O . VAL A 1 184 ? 3.532 10.355 11.781 1.00 92.88 184 VAL A O 1
ATOM 1463 N N . LEU A 1 185 ? 3.093 11.653 13.574 1.00 91.56 185 LEU A N 1
ATOM 1464 C CA . LEU A 1 185 ? 3.757 12.874 13.114 1.00 91.56 185 LEU A CA 1
ATOM 1465 C C . LEU A 1 185 ? 5.229 12.638 12.759 1.00 91.56 185 LEU A C 1
ATOM 1467 O O . LEU A 1 185 ? 5.714 13.207 11.783 1.00 91.56 185 LEU A O 1
ATOM 1471 N N . SER A 1 186 ? 5.922 11.732 13.459 1.00 90.44 186 SER A N 1
ATOM 1472 C CA . SER A 1 186 ? 7.316 11.362 13.165 1.00 90.44 186 SER A CA 1
ATOM 1473 C C . SER A 1 186 ? 7.535 10.849 11.732 1.00 90.44 186 SER A C 1
ATOM 1475 O O . SER A 1 186 ? 8.651 10.885 11.203 1.00 90.44 186 SER A O 1
ATOM 1477 N N . LYS A 1 187 ? 6.475 10.361 11.071 1.00 88.06 187 LYS A N 1
ATOM 1478 C CA . LYS A 1 187 ? 6.536 9.867 9.688 1.00 88.06 187 LYS A CA 1
ATOM 1479 C C . LYS A 1 187 ? 6.372 10.975 8.651 1.00 88.06 187 LYS A C 1
ATOM 1481 O O . LYS A 1 187 ? 6.740 10.761 7.491 1.00 88.06 187 LYS A O 1
ATOM 1486 N N . PHE A 1 188 ? 5.875 12.143 9.047 1.00 84.25 188 PHE A N 1
ATOM 1487 C CA . PHE A 1 188 ? 5.754 13.315 8.188 1.00 84.25 188 PHE A CA 1
ATOM 1488 C C . PHE A 1 188 ? 7.098 14.050 8.105 1.00 84.25 188 PHE A C 1
ATOM 1490 O O . PHE A 1 188 ? 7.936 13.993 9.004 1.00 84.25 188 PHE A O 1
ATOM 1497 N N . GLY A 1 189 ? 7.367 14.689 6.967 1.00 78.50 189 GLY A N 1
ATOM 1498 C CA . GLY A 1 189 ? 8.551 15.530 6.807 1.00 78.50 189 GLY A CA 1
ATOM 1499 C C . GLY A 1 189 ? 8.224 16.959 7.213 1.00 78.50 189 GLY A C 1
ATOM 1500 O O . GLY A 1 189 ? 7.589 17.639 6.423 1.00 78.50 189 GLY A O 1
ATOM 1501 N N . ASN A 1 190 ? 8.674 17.389 8.396 1.00 82.62 190 ASN A N 1
ATOM 1502 C CA . ASN A 1 190 ? 8.409 18.723 8.956 1.00 82.62 190 ASN A CA 1
ATOM 1503 C C . ASN A 1 190 ? 6.905 19.083 8.959 1.00 82.62 190 ASN A C 1
ATOM 1505 O O . ASN A 1 190 ? 6.482 19.918 8.158 1.00 82.62 190 ASN A O 1
ATOM 1509 N N . PRO A 1 191 ? 6.082 18.399 9.777 1.00 87.81 191 PRO A N 1
ATOM 1510 C CA . PRO A 1 191 ? 4.642 18.626 9.776 1.00 87.81 191 PRO A CA 1
ATOM 1511 C C . PRO A 1 191 ? 4.308 20.051 10.239 1.00 87.81 191 PRO A C 1
ATOM 1513 O O . PRO A 1 191 ? 4.780 20.477 11.288 1.00 87.81 191 PRO A O 1
ATOM 1516 N N . ALA A 1 192 ? 3.490 20.761 9.460 1.00 90.06 192 ALA A N 1
ATOM 1517 C CA . ALA A 1 192 ? 2.904 22.038 9.864 1.00 90.06 192 ALA A CA 1
ATOM 1518 C C . ALA A 1 192 ? 1.815 21.834 10.935 1.00 90.06 192 ALA A C 1
ATOM 1520 O O . ALA A 1 192 ? 1.273 20.731 11.055 1.00 90.06 192 ALA A O 1
ATOM 1521 N N . ASP A 1 193 ? 1.448 22.893 11.659 1.00 92.19 193 ASP A N 1
ATOM 1522 C CA . ASP A 1 193 ? 0.454 22.824 12.743 1.00 92.19 193 ASP A CA 1
ATOM 1523 C C . ASP A 1 193 ? -0.913 22.321 12.261 1.00 92.19 193 ASP A C 1
ATOM 1525 O O . ASP A 1 193 ? -1.504 21.448 12.890 1.00 92.19 193 ASP A O 1
ATOM 1529 N N . CYS A 1 194 ? -1.336 22.710 11.056 1.00 90.38 194 CYS A N 1
ATOM 1530 C CA . CYS A 1 194 ? -2.575 22.213 10.452 1.00 90.38 194 CYS A CA 1
ATOM 1531 C C . CYS A 1 194 ? -2.600 20.683 10.243 1.00 90.38 194 CYS A C 1
ATOM 1533 O O . CYS A 1 194 ? -3.666 20.070 10.201 1.00 90.38 194 CYS A O 1
ATOM 1535 N N . ILE A 1 195 ? -1.434 20.031 10.117 1.00 90.38 195 ILE A N 1
ATOM 1536 C CA . ILE A 1 195 ? -1.350 18.564 10.046 1.00 90.38 195 ILE A CA 1
ATOM 1537 C C . ILE A 1 195 ? -1.603 17.959 11.427 1.00 90.38 195 ILE A C 1
ATOM 1539 O O . ILE A 1 195 ? -2.266 16.928 11.520 1.00 90.38 195 ILE A O 1
ATOM 1543 N N . ARG A 1 196 ? -1.082 18.578 12.493 1.00 92.38 196 ARG A N 1
ATOM 1544 C CA . ARG A 1 196 ? -1.340 18.146 13.872 1.00 92.38 196 ARG A CA 1
ATOM 1545 C C . ARG A 1 196 ? -2.823 18.277 14.199 1.00 92.38 196 ARG A C 1
ATOM 1547 O O . ARG A 1 196 ? -3.416 17.280 14.595 1.00 92.38 196 ARG A O 1
ATOM 1554 N N . GLU A 1 197 ? -3.403 19.447 13.953 1.00 93.06 197 GLU A N 1
ATOM 1555 C CA . GLU A 1 197 ? -4.827 19.725 14.179 1.00 93.06 197 GLU A CA 1
ATOM 1556 C C . GLU A 1 197 ? -5.709 18.702 13.448 1.00 93.06 197 GLU A C 1
ATOM 1558 O O . GLU A 1 197 ? -6.549 18.046 14.056 1.00 93.06 197 GLU A O 1
ATOM 1563 N N . GLY A 1 198 ? -5.441 18.445 12.162 1.00 91.06 198 GLY A N 1
ATOM 1564 C CA . GLY A 1 198 ? -6.206 17.457 11.396 1.00 91.06 198 GLY A CA 1
ATOM 1565 C C . GLY A 1 198 ? -6.069 16.012 11.902 1.00 91.06 198 GLY A C 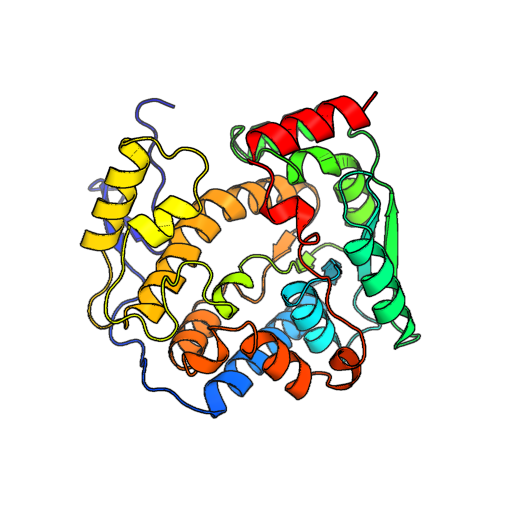1
ATOM 1566 O O . GLY A 1 198 ? -6.989 15.209 11.732 1.00 91.06 198 GLY A O 1
ATOM 1567 N N . LEU A 1 199 ? -4.940 15.647 12.521 1.00 92.00 199 LEU A N 1
ATOM 1568 C CA . LEU A 1 199 ? -4.782 14.336 13.161 1.00 92.00 199 LEU A CA 1
ATOM 1569 C C . LEU A 1 199 ? -5.509 14.265 14.511 1.00 92.00 199 LEU A C 1
ATOM 1571 O O . LEU A 1 199 ? -6.053 13.210 14.838 1.00 92.00 199 LEU A O 1
ATOM 1575 N N . GLU A 1 200 ? -5.538 15.360 15.272 1.00 93.69 200 GLU A N 1
ATOM 1576 C CA . GLU A 1 200 ? -6.309 15.485 16.515 1.00 93.69 200 GLU A CA 1
ATOM 1577 C C . GLU A 1 200 ? -7.813 15.381 16.235 1.00 93.69 200 GLU A C 1
ATOM 1579 O O . GLU A 1 200 ? -8.495 14.568 16.861 1.00 93.69 200 GLU A O 1
ATOM 1584 N N . GLU A 1 201 ? -8.314 16.093 15.222 1.00 92.31 201 GLU A N 1
ATOM 1585 C CA . GLU A 1 201 ? -9.698 15.988 14.742 1.00 92.31 201 GLU A CA 1
ATOM 1586 C C . GLU A 1 201 ? -10.049 14.562 14.290 1.00 92.31 201 GLU A C 1
ATOM 1588 O O . GLU A 1 201 ? -11.121 14.026 14.598 1.00 92.31 201 GLU A O 1
ATOM 1593 N N . TRP A 1 202 ? -9.138 13.904 13.565 1.00 92.56 202 TRP A N 1
ATOM 1594 C CA . TRP A 1 202 ? -9.344 12.518 13.154 1.00 92.56 202 TRP A CA 1
ATOM 1595 C C . TRP A 1 202 ? -9.416 11.575 14.360 1.00 92.56 202 TRP A C 1
ATOM 1597 O O . TRP A 1 202 ? -10.282 10.704 14.403 1.00 92.56 202 TRP A O 1
ATOM 1607 N N . LEU A 1 203 ? -8.539 11.752 15.352 1.00 92.38 203 LEU A N 1
ATOM 1608 C CA . LEU A 1 203 ? -8.521 10.911 16.547 1.00 92.38 203 LEU A CA 1
ATOM 1609 C C . LEU A 1 203 ? -9.769 11.135 17.412 1.00 92.38 203 LEU A C 1
ATOM 1611 O O . LEU A 1 203 ? -10.330 10.170 17.922 1.00 92.38 203 LEU A O 1
ATOM 1615 N N . ALA A 1 204 ? -10.247 12.376 17.519 1.00 91.56 204 ALA A N 1
ATOM 1616 C CA . ALA A 1 204 ? -11.492 12.705 18.212 1.00 91.56 204 ALA A CA 1
ATOM 1617 C C . ALA A 1 204 ? -12.735 12.095 17.534 1.00 91.56 204 ALA A C 1
ATOM 1619 O O . ALA A 1 204 ? -13.722 11.798 18.203 1.00 91.56 204 ALA A O 1
ATOM 1620 N N . SER A 1 205 ? -12.683 11.869 16.216 1.00 89.44 205 SER A N 1
ATOM 1621 C CA . SER A 1 205 ? -13.743 11.211 15.431 1.00 89.44 205 SER A CA 1
ATOM 1622 C C . SER A 1 205 ? -13.517 9.706 15.215 1.00 89.44 205 SER A C 1
ATOM 1624 O O . SER A 1 205 ? -14.212 9.062 14.412 1.00 89.44 205 SER A O 1
ATOM 1626 N N . ALA A 1 206 ? -12.533 9.126 15.907 1.00 88.38 206 ALA A N 1
ATOM 1627 C CA . ALA A 1 206 ? -12.227 7.711 15.813 1.00 88.38 206 ALA A CA 1
ATOM 1628 C C . ALA A 1 206 ? -13.397 6.847 16.325 1.00 88.38 206 ALA A C 1
ATOM 1630 O O . ALA A 1 206 ? -14.084 7.211 17.282 1.00 88.38 206 ALA A O 1
ATOM 1631 N N . PRO A 1 207 ? -13.642 5.683 15.702 1.00 88.56 207 PRO A N 1
ATOM 1632 C CA . PRO A 1 207 ? -14.685 4.770 16.151 1.00 88.56 207 PRO A CA 1
ATOM 1633 C C . PRO A 1 207 ? -14.362 4.202 17.541 1.00 88.56 207 PRO A C 1
ATOM 1635 O O . PRO A 1 207 ? -13.233 3.790 17.814 1.00 88.56 207 PRO A O 1
ATOM 1638 N N . LEU A 1 208 ? -15.379 4.127 18.399 1.00 84.94 208 LEU A N 1
ATOM 1639 C CA . LEU A 1 208 ? -15.279 3.481 19.707 1.00 84.94 208 LEU A CA 1
ATOM 1640 C C . LEU A 1 208 ? -15.103 1.959 19.565 1.00 84.94 208 LEU A C 1
ATOM 1642 O O . LEU A 1 208 ? -15.608 1.350 18.620 1.00 84.94 208 LEU A O 1
ATOM 1646 N N . GLY A 1 209 ? -14.416 1.344 20.532 1.00 84.81 209 GLY A N 1
ATOM 1647 C CA . GLY A 1 209 ? -14.279 -0.114 20.640 1.00 84.81 209 GLY A CA 1
ATOM 1648 C C . GLY A 1 209 ? -13.174 -0.747 19.788 1.00 84.81 209 GLY A C 1
ATOM 1649 O O . GLY A 1 209 ? -13.015 -1.961 19.829 1.00 84.81 209 GLY A O 1
ATOM 1650 N N . LEU A 1 210 ? -12.395 0.038 19.038 1.00 90.56 210 LEU A N 1
ATOM 1651 C CA . LEU A 1 210 ? -11.174 -0.463 18.404 1.00 90.56 210 LEU A CA 1
ATOM 1652 C C . LEU A 1 210 ? -10.001 -0.459 19.383 1.00 90.56 210 LEU A C 1
ATOM 1654 O O . LEU A 1 210 ? -9.822 0.490 20.148 1.00 90.56 210 LEU A O 1
ATOM 1658 N N . SER A 1 211 ? -9.151 -1.482 19.288 1.00 92.00 211 SER A N 1
ATOM 1659 C CA . SER A 1 211 ? -7.852 -1.473 19.954 1.00 92.00 211 SER A CA 1
ATOM 1660 C C . SER A 1 211 ? -6.970 -0.337 19.405 1.00 92.00 211 SER A C 1
ATOM 1662 O O . SER A 1 211 ? -7.118 0.076 18.246 1.00 92.00 211 SER A O 1
ATOM 1664 N N . PRO A 1 212 ? -5.994 0.161 20.179 1.00 94.25 212 PRO A N 1
ATOM 1665 C CA . PRO A 1 212 ? -5.052 1.170 19.696 1.00 94.25 212 PRO A CA 1
ATOM 1666 C C . PRO A 1 212 ? -4.257 0.726 18.457 1.00 94.25 212 PRO A C 1
ATOM 1668 O O . PRO A 1 212 ? -4.019 1.524 17.548 1.00 94.25 212 PRO A O 1
ATOM 1671 N N . SER A 1 213 ? -3.892 -0.556 18.374 1.00 94.50 213 SER A N 1
ATOM 1672 C CA . SER A 1 213 ? -3.264 -1.174 17.198 1.00 94.50 213 SER A CA 1
ATOM 1673 C C . SER A 1 213 ? -4.156 -1.096 15.954 1.00 94.50 213 SER A C 1
ATOM 1675 O O . SER A 1 213 ? -3.705 -0.672 14.882 1.00 94.50 213 SER A O 1
ATOM 1677 N N . ALA A 1 214 ? -5.444 -1.421 16.098 1.00 94.50 214 ALA A N 1
ATOM 1678 C CA . ALA A 1 214 ? -6.431 -1.280 15.035 1.00 94.50 214 ALA A CA 1
ATOM 1679 C C . ALA A 1 214 ? -6.605 0.190 14.618 1.00 94.50 214 ALA A C 1
ATOM 1681 O O . ALA A 1 214 ? -6.621 0.483 13.419 1.00 94.50 214 ALA A O 1
ATOM 1682 N N . LEU A 1 215 ? -6.660 1.127 15.569 1.00 95.00 215 LEU A N 1
ATOM 1683 C CA . LEU A 1 215 ? -6.763 2.561 15.281 1.00 95.00 215 LEU A CA 1
ATOM 1684 C C . LEU A 1 215 ? -5.565 3.093 14.492 1.00 95.00 215 LEU A C 1
ATOM 1686 O O . LEU A 1 215 ? -5.756 3.831 13.526 1.00 95.00 215 LEU A O 1
ATOM 1690 N N . TYR A 1 216 ? -4.339 2.680 14.822 1.00 95.88 216 TYR A N 1
ATOM 1691 C CA . TYR A 1 216 ? -3.165 3.025 14.017 1.00 95.88 216 TYR A CA 1
ATOM 1692 C C . TYR A 1 216 ? -3.281 2.537 12.570 1.00 95.88 216 TYR A C 1
ATOM 1694 O O . TYR A 1 216 ? -2.956 3.274 11.633 1.00 95.88 216 TYR A O 1
ATOM 1702 N N . ASN A 1 217 ? -3.759 1.306 12.380 1.00 95.44 217 ASN A N 1
ATOM 1703 C CA . ASN A 1 217 ? -3.966 0.742 11.050 1.00 95.44 217 ASN A CA 1
ATOM 1704 C C . ASN A 1 217 ? -5.092 1.480 10.302 1.00 95.44 217 ASN A C 1
ATOM 1706 O O . ASN A 1 217 ? -4.954 1.744 9.108 1.00 95.44 217 ASN A O 1
ATOM 1710 N N . LEU A 1 218 ? -6.166 1.886 10.995 1.00 95.12 218 LEU A N 1
ATOM 1711 C CA . LEU A 1 218 ? -7.258 2.668 10.400 1.00 95.12 218 LEU A CA 1
ATOM 1712 C C . LEU A 1 218 ? -6.759 4.038 9.955 1.00 95.12 218 LEU A C 1
ATOM 1714 O O . LEU A 1 218 ? -7.067 4.487 8.855 1.00 95.12 218 LEU A O 1
ATOM 1718 N N . MET A 1 219 ? -5.936 4.681 10.781 1.00 94.44 219 MET A N 1
ATOM 1719 C CA . MET A 1 219 ? -5.331 5.964 10.454 1.00 94.44 219 MET A CA 1
ATOM 1720 C C . MET A 1 219 ? -4.436 5.855 9.220 1.00 94.44 219 MET A C 1
ATOM 1722 O O . MET A 1 219 ? -4.483 6.714 8.340 1.00 94.44 219 MET A O 1
ATOM 1726 N N . TYR A 1 220 ? -3.654 4.775 9.109 1.00 94.88 220 TYR A N 1
ATOM 1727 C CA . TYR A 1 220 ? -2.894 4.483 7.896 1.00 94.88 220 TYR A CA 1
ATOM 1728 C C . TYR A 1 220 ? -3.808 4.347 6.679 1.00 94.88 220 TYR A C 1
ATOM 1730 O O . TYR A 1 220 ? -3.559 5.001 5.665 1.00 94.88 220 TYR A O 1
ATOM 1738 N N . LEU A 1 221 ? -4.870 3.549 6.779 1.00 95.00 221 LEU A N 1
ATOM 1739 C CA . LEU A 1 221 ? -5.825 3.340 5.693 1.00 95.00 221 LEU A CA 1
ATOM 1740 C C . LEU A 1 221 ? -6.474 4.657 5.240 1.00 95.00 221 LEU A C 1
ATOM 1742 O O . LEU A 1 221 ? -6.498 4.955 4.048 1.00 95.00 221 LEU A O 1
ATOM 1746 N N . GLU A 1 222 ? -6.965 5.469 6.173 1.00 93.50 222 GLU A N 1
ATOM 1747 C CA . GLU A 1 222 ? -7.748 6.667 5.856 1.00 93.50 222 GLU A CA 1
ATOM 1748 C C . GLU A 1 222 ? -6.878 7.855 5.446 1.00 93.50 222 GLU A C 1
ATOM 1750 O O . GLU A 1 222 ?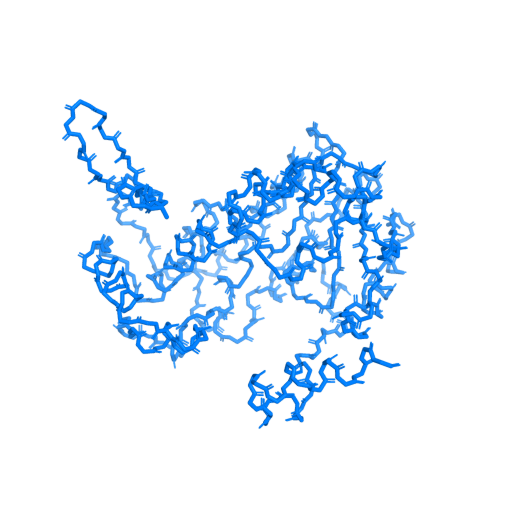 -7.181 8.528 4.459 1.00 93.50 222 GLU A O 1
ATOM 1755 N N . GLN A 1 223 ? -5.772 8.096 6.154 1.00 89.44 223 GLN A N 1
ATOM 1756 C CA . GLN A 1 223 ? -4.909 9.247 5.887 1.00 89.44 223 GLN A CA 1
ATOM 1757 C C . GLN A 1 223 ? -3.894 8.936 4.795 1.00 89.44 223 GLN A C 1
ATOM 1759 O O . GLN A 1 223 ? -3.795 9.653 3.800 1.00 89.44 223 GLN A O 1
ATOM 1764 N N . ARG A 1 224 ? -3.138 7.845 4.938 1.00 88.12 224 ARG A N 1
ATOM 1765 C CA . ARG A 1 224 ? -2.092 7.517 3.966 1.00 88.12 224 ARG A CA 1
ATOM 1766 C C . ARG A 1 224 ? -2.645 6.787 2.755 1.00 88.12 224 ARG A C 1
ATOM 1768 O O . ARG A 1 224 ? -2.206 7.074 1.646 1.00 88.12 224 ARG A O 1
ATOM 1775 N N . GLY A 1 225 ? -3.605 5.891 2.956 1.00 89.69 225 GLY A N 1
ATOM 1776 C CA . GLY A 1 225 ? -4.283 5.200 1.871 1.00 89.69 225 GLY A CA 1
ATOM 1777 C C . GLY A 1 225 ? -5.228 6.109 1.104 1.00 89.69 225 GLY A C 1
ATOM 1778 O O . GLY A 1 225 ? -5.046 6.283 -0.094 1.00 89.69 225 GLY A O 1
ATOM 1779 N N . GLY A 1 226 ? -6.179 6.742 1.787 1.00 87.81 226 GLY A N 1
ATOM 1780 C CA . GLY A 1 226 ? -7.177 7.603 1.151 1.00 87.81 226 GLY A CA 1
ATOM 1781 C C . GLY A 1 226 ? -6.597 8.866 0.510 1.00 87.81 226 GLY A C 1
ATOM 1782 O O . GLY A 1 226 ? -6.869 9.133 -0.657 1.00 87.81 226 GLY A O 1
ATOM 1783 N N . ARG A 1 227 ? -5.789 9.644 1.248 1.00 86.56 227 ARG A N 1
ATOM 1784 C CA . ARG A 1 227 ? -5.351 10.978 0.787 1.00 86.56 227 ARG A CA 1
ATOM 1785 C C . ARG A 1 227 ? -4.046 10.985 -0.000 1.00 86.56 227 ARG A C 1
ATOM 1787 O O . ARG A 1 227 ? -3.923 11.756 -0.942 1.00 86.56 227 ARG A O 1
ATOM 1794 N N . TRP A 1 228 ? -3.062 10.167 0.375 1.00 86.56 228 TRP A N 1
ATOM 1795 C CA . TRP A 1 228 ? -1.760 10.165 -0.307 1.00 86.56 228 TRP A CA 1
ATOM 1796 C C . TRP A 1 228 ? -1.679 9.105 -1.408 1.00 86.56 228 TRP A C 1
ATOM 1798 O O . TRP A 1 228 ? -1.489 9.437 -2.576 1.00 86.56 228 TRP A O 1
ATOM 1808 N N . ALA A 1 229 ? -1.846 7.830 -1.053 1.00 89.81 229 ALA A N 1
ATOM 1809 C CA . ALA A 1 229 ? -1.765 6.741 -2.018 1.00 89.81 229 ALA A CA 1
ATOM 1810 C C . ALA A 1 229 ? -2.921 6.813 -3.022 1.00 89.81 229 ALA A C 1
ATOM 1812 O O . ALA A 1 229 ? -2.679 6.687 -4.213 1.00 89.81 229 ALA A O 1
ATOM 1813 N N . GLY A 1 230 ? -4.146 7.090 -2.568 1.00 90.38 230 GLY A N 1
ATOM 1814 C CA . GLY A 1 230 ? -5.346 7.142 -3.402 1.00 90.38 230 GLY A CA 1
ATOM 1815 C C . GLY A 1 230 ? -5.257 8.161 -4.532 1.00 90.38 230 GLY A C 1
ATOM 1816 O O . GLY A 1 230 ? -5.635 7.846 -5.655 1.00 90.38 230 GLY A O 1
ATOM 1817 N N . VAL A 1 231 ? -4.679 9.339 -4.277 1.00 91.12 231 VAL A N 1
ATOM 1818 C CA . VAL A 1 231 ? -4.452 10.342 -5.328 1.00 91.12 231 VAL A CA 1
ATOM 1819 C C . VAL A 1 231 ? -3.405 9.856 -6.333 1.00 91.12 231 VAL A C 1
ATOM 1821 O O . VAL A 1 231 ? -3.608 9.992 -7.533 1.00 91.12 231 VAL A O 1
ATOM 1824 N N . GLY A 1 232 ? -2.327 9.216 -5.872 1.00 91.50 232 GLY A N 1
ATOM 1825 C CA . GLY A 1 232 ? -1.325 8.619 -6.761 1.00 91.50 232 GLY A CA 1
ATOM 1826 C C . GLY A 1 232 ? -1.824 7.406 -7.555 1.00 91.50 232 GLY A C 1
ATOM 1827 O O . GLY A 1 232 ? -1.392 7.201 -8.688 1.00 91.50 232 GLY A O 1
ATOM 1828 N N . GLU A 1 233 ? -2.715 6.593 -6.987 1.00 91.94 233 GLU A N 1
ATOM 1829 C CA . GLU A 1 233 ? -3.374 5.497 -7.703 1.00 91.94 233 GLU A CA 1
ATOM 1830 C C . GLU A 1 233 ? -4.364 6.049 -8.733 1.00 91.94 233 GLU A C 1
ATOM 1832 O O . GLU A 1 233 ? -4.326 5.630 -9.884 1.00 91.94 233 GLU A O 1
ATOM 1837 N N . ASN A 1 234 ? -5.173 7.052 -8.376 1.00 92.00 234 ASN A N 1
ATOM 1838 C CA . ASN A 1 234 ? -6.058 7.729 -9.326 1.00 92.00 234 ASN A CA 1
ATOM 1839 C C . ASN A 1 234 ? -5.258 8.338 -10.490 1.00 92.00 234 ASN A C 1
ATOM 1841 O O . ASN A 1 234 ? -5.558 8.075 -11.648 1.00 92.00 234 ASN A O 1
ATOM 1845 N N . ALA A 1 235 ? -4.161 9.035 -10.204 1.00 93.94 235 ALA A N 1
ATOM 1846 C CA . ALA A 1 235 ? -3.283 9.578 -11.235 1.00 93.94 235 ALA A CA 1
ATOM 1847 C C . ALA A 1 235 ? -2.698 8.487 -12.153 1.00 93.94 235 ALA A C 1
ATOM 1849 O O . ALA A 1 235 ? -2.626 8.655 -13.365 1.00 93.94 235 ALA A O 1
ATOM 1850 N N . ALA A 1 236 ? -2.321 7.333 -11.589 1.00 92.75 236 ALA A N 1
ATOM 1851 C CA . ALA A 1 236 ? -1.837 6.188 -12.361 1.00 92.75 236 ALA A CA 1
ATOM 1852 C C . ALA A 1 236 ? -2.940 5.485 -13.176 1.00 92.75 236 ALA A C 1
ATOM 1854 O O . ALA A 1 236 ? -2.614 4.694 -14.064 1.00 92.75 236 ALA A O 1
ATOM 1855 N N . SER A 1 237 ? -4.222 5.793 -12.928 1.00 94.94 237 SER A N 1
ATOM 1856 C CA . SER A 1 237 ? -5.356 5.184 -13.634 1.00 94.94 237 SER A CA 1
ATOM 1857 C C . SER A 1 237 ? -5.392 5.481 -15.134 1.00 94.94 237 SER A C 1
ATOM 1859 O O . SER A 1 237 ? -6.029 4.752 -15.890 1.00 94.94 237 SER A O 1
ATOM 1861 N N . ILE A 1 238 ? -4.630 6.484 -15.583 1.00 95.88 238 ILE A N 1
ATOM 1862 C CA . ILE A 1 238 ? -4.416 6.782 -17.005 1.00 95.88 238 ILE A CA 1
ATOM 1863 C C . ILE A 1 238 ? -3.643 5.674 -17.743 1.00 95.88 238 ILE A C 1
ATOM 1865 O O . ILE A 1 238 ? -3.639 5.648 -18.971 1.00 95.88 238 ILE A O 1
ATOM 1869 N N . PHE A 1 239 ? -2.963 4.778 -17.016 1.00 96.00 239 PHE A N 1
ATOM 1870 C CA . PHE A 1 239 ? -2.191 3.672 -17.590 1.00 96.00 239 PHE A CA 1
ATOM 1871 C C . PHE A 1 239 ? -2.881 2.320 -17.415 1.00 96.00 239 PHE A C 1
ATOM 1873 O O . PHE A 1 239 ? -2.864 1.505 -18.328 1.00 96.00 239 PHE A O 1
ATOM 1880 N N . TYR A 1 240 ? -3.439 2.060 -16.239 1.00 95.75 240 TYR A N 1
ATOM 1881 C CA . TYR A 1 240 ? -4.023 0.776 -15.854 1.00 95.75 240 TYR A CA 1
ATOM 1882 C C . TYR A 1 240 ? -5.003 0.996 -14.708 1.00 95.75 240 TYR A C 1
ATOM 1884 O O . TYR A 1 240 ? -4.879 1.964 -13.969 1.00 95.75 240 TYR A O 1
ATOM 1892 N N . GLN A 1 241 ? -5.934 0.078 -14.478 1.00 96.00 241 GLN A N 1
ATOM 1893 C CA . GLN A 1 241 ? -6.769 0.094 -13.285 1.00 96.00 241 GLN A CA 1
ATOM 1894 C C . GLN A 1 241 ? -5.922 -0.290 -12.054 1.00 96.00 241 GLN A C 1
ATOM 1896 O O . GLN A 1 241 ? -5.527 -1.453 -11.928 1.00 96.00 241 GLN A O 1
ATOM 1901 N N . PRO A 1 242 ? -5.639 0.636 -11.119 1.00 94.81 242 PRO A N 1
ATOM 1902 C CA . PRO A 1 242 ? -4.851 0.325 -9.934 1.00 94.81 242 PRO A CA 1
ATOM 1903 C C . PRO A 1 242 ? -5.661 -0.526 -8.953 1.00 94.81 242 PRO A C 1
ATOM 1905 O O . PRO A 1 242 ? -6.852 -0.295 -8.721 1.00 94.81 242 PRO A O 1
ATOM 1908 N N . PHE A 1 243 ? -5.004 -1.491 -8.318 1.00 95.56 243 PHE A N 1
ATOM 1909 C CA . PHE A 1 243 ? -5.608 -2.325 -7.292 1.00 95.56 243 PHE A CA 1
ATOM 1910 C C . PHE A 1 243 ? -4.603 -2.689 -6.196 1.00 95.56 243 PHE A C 1
ATOM 1912 O O . PHE A 1 243 ? -3.427 -2.948 -6.446 1.00 95.56 243 PHE A O 1
ATOM 1919 N N . SER A 1 244 ? -5.090 -2.778 -4.959 1.00 95.19 244 SER A N 1
ATOM 1920 C CA . SER A 1 244 ? -4.359 -3.381 -3.847 1.00 95.19 244 SER A CA 1
ATOM 1921 C C . SER A 1 244 ? -5.270 -4.334 -3.085 1.00 95.19 244 SER A C 1
ATOM 1923 O O . SER A 1 244 ? -6.339 -3.940 -2.619 1.00 95.19 244 SER A O 1
ATOM 1925 N N . ALA A 1 245 ? -4.811 -5.573 -2.896 1.00 95.12 245 ALA A N 1
ATOM 1926 C CA . ALA A 1 245 ? -5.515 -6.565 -2.086 1.00 95.12 245 ALA A CA 1
ATOM 1927 C C . ALA A 1 245 ? -5.581 -6.184 -0.596 1.00 95.12 245 ALA A C 1
ATOM 1929 O O . ALA A 1 245 ? -6.480 -6.625 0.117 1.00 95.12 245 ALA A O 1
ATOM 1930 N N . PHE A 1 246 ? -4.673 -5.316 -0.141 1.00 95.81 246 PHE A N 1
ATOM 1931 C CA . PHE A 1 246 ? -4.664 -4.786 1.222 1.00 95.81 246 PHE A CA 1
ATOM 1932 C C . PHE A 1 246 ? -5.726 -3.695 1.429 1.00 95.81 246 PHE A C 1
ATOM 1934 O O . PHE A 1 246 ? -6.121 -3.431 2.563 1.00 95.81 246 PHE A O 1
ATOM 1941 N N . ASN A 1 247 ? -6.221 -3.067 0.354 1.00 94.62 247 ASN A N 1
ATOM 1942 C CA . ASN A 1 247 ? -7.268 -2.044 0.409 1.00 94.62 247 ASN A CA 1
ATOM 1943 C C . ASN A 1 247 ? -8.676 -2.663 0.482 1.00 94.62 247 ASN A C 1
ATOM 1945 O O . ASN A 1 247 ? -9.517 -2.459 -0.393 1.00 94.62 247 ASN A O 1
ATOM 1949 N N . SER A 1 248 ? -8.928 -3.460 1.518 1.00 93.56 248 SER A N 1
ATOM 1950 C CA . SER A 1 248 ? -10.191 -4.171 1.713 1.00 93.56 248 SER A CA 1
ATOM 1951 C C . SER A 1 248 ? -10.650 -4.056 3.160 1.00 93.56 248 SER A C 1
ATOM 1953 O O . SER A 1 248 ? -9.875 -4.297 4.083 1.00 93.56 248 SER A O 1
ATOM 1955 N N . ARG A 1 249 ? -11.934 -3.739 3.371 1.00 94.19 249 ARG A N 1
ATOM 1956 C CA . ARG A 1 249 ? -12.538 -3.724 4.716 1.00 94.19 249 ARG A CA 1
ATOM 1957 C C . ARG A 1 249 ? -12.483 -5.099 5.370 1.00 94.19 249 ARG A C 1
ATOM 1959 O O . ARG A 1 249 ? -12.137 -5.189 6.537 1.00 94.19 249 ARG A O 1
ATOM 1966 N N . LEU A 1 250 ? -12.725 -6.158 4.594 1.00 94.62 250 LEU A N 1
ATOM 1967 C CA . LEU A 1 250 ? -12.611 -7.538 5.074 1.00 94.62 250 LEU A CA 1
ATOM 1968 C C . LEU A 1 250 ? -11.171 -7.875 5.470 1.00 94.62 250 LEU A C 1
ATOM 1970 O O . LEU A 1 250 ? -10.958 -8.583 6.450 1.00 94.62 250 LEU A O 1
ATOM 1974 N N . PHE A 1 251 ? -10.189 -7.363 4.720 1.00 96.38 251 PHE A N 1
ATOM 1975 C CA . PHE A 1 251 ? -8.778 -7.542 5.056 1.00 96.38 251 PHE A CA 1
ATOM 1976 C C . PHE A 1 251 ? -8.417 -6.780 6.331 1.00 96.38 251 PHE A C 1
ATOM 1978 O O . PHE A 1 251 ? -7.782 -7.342 7.212 1.00 96.38 251 PHE A O 1
ATOM 1985 N N . TYR A 1 252 ? -8.866 -5.531 6.462 1.00 95.56 252 TYR A N 1
ATOM 1986 C CA . TYR A 1 252 ? -8.667 -4.737 7.671 1.00 95.56 252 TYR A CA 1
ATOM 1987 C C . TYR A 1 252 ? -9.305 -5.395 8.906 1.00 95.56 252 TYR A C 1
ATOM 1989 O O . TYR A 1 252 ? -8.656 -5.516 9.938 1.00 95.56 252 TYR A O 1
ATOM 1997 N N . GLU A 1 253 ? -10.541 -5.882 8.797 1.00 94.06 253 GLU A N 1
ATOM 1998 C CA . GLU A 1 253 ? -11.232 -6.581 9.888 1.00 94.06 253 GLU A CA 1
ATOM 1999 C C . GLU A 1 253 ? -10.523 -7.888 10.275 1.00 94.06 253 GLU A C 1
ATOM 2001 O O . GLU A 1 253 ? -10.420 -8.202 11.459 1.00 94.06 253 GLU A O 1
ATOM 2006 N N . ALA A 1 254 ? -9.983 -8.634 9.304 1.00 95.00 254 ALA A N 1
ATOM 2007 C CA . ALA A 1 254 ? -9.140 -9.795 9.590 1.00 95.00 254 ALA A CA 1
ATOM 2008 C C . ALA A 1 254 ? -7.823 -9.385 10.271 1.00 95.00 254 ALA A C 1
ATOM 2010 O O . ALA A 1 254 ? -7.418 -10.009 11.248 1.00 95.00 254 ALA A O 1
ATOM 2011 N N . LEU A 1 255 ? -7.193 -8.302 9.808 1.00 95.12 255 LEU A N 1
ATOM 2012 C CA . LEU A 1 255 ? -5.959 -7.756 10.369 1.00 95.12 255 LEU A CA 1
ATOM 2013 C C . LEU A 1 255 ? -6.132 -7.310 11.829 1.00 95.12 255 LEU A C 1
ATOM 2015 O O . LEU A 1 255 ? -5.224 -7.505 12.631 1.00 95.12 255 LEU A O 1
ATOM 2019 N N . CYS A 1 256 ? -7.294 -6.767 12.200 1.00 93.50 256 CYS A N 1
ATOM 2020 C CA . CYS A 1 256 ? -7.621 -6.414 13.586 1.00 93.50 256 CYS A CA 1
ATOM 2021 C C . CYS A 1 256 ? -7.602 -7.608 14.552 1.00 93.50 256 CYS A C 1
ATOM 2023 O O . CYS A 1 256 ? -7.489 -7.396 15.754 1.00 93.50 256 CYS A O 1
ATOM 2025 N N . ARG A 1 257 ? -7.689 -8.840 14.035 1.00 93.00 257 ARG A N 1
ATOM 2026 C CA . ARG A 1 257 ? -7.662 -10.093 14.808 1.00 93.00 257 ARG A CA 1
ATOM 2027 C C . ARG A 1 257 ? -6.310 -10.804 14.747 1.00 93.00 257 ARG A C 1
ATOM 2029 O O . ARG A 1 257 ? -6.151 -11.875 15.324 1.00 93.00 257 ARG A O 1
ATOM 2036 N N . VAL A 1 258 ? -5.328 -10.237 14.046 1.00 94.19 258 VAL A N 1
ATOM 2037 C CA . VAL A 1 258 ? -3.976 -10.799 13.999 1.00 94.19 258 VAL A CA 1
ATOM 2038 C C . VAL A 1 258 ? -3.223 -10.414 15.274 1.00 94.19 258 VAL A C 1
ATOM 2040 O O . VAL A 1 258 ? -3.149 -9.215 15.559 1.00 94.19 258 VAL A O 1
ATOM 2043 N N . PRO A 1 259 ? -2.588 -11.374 15.982 1.00 91.81 259 PRO A N 1
ATOM 2044 C CA . PRO A 1 259 ? -1.706 -11.079 17.107 1.00 91.81 259 PRO A CA 1
ATOM 2045 C C . PRO A 1 259 ? -0.724 -9.945 16.807 1.00 91.81 259 PRO A C 1
ATOM 2047 O O . PRO A 1 259 ? -0.063 -9.919 15.761 1.00 91.81 259 PRO A O 1
ATOM 2050 N N . GLU A 1 260 ? -0.613 -9.003 17.736 1.00 92.50 260 GLU A N 1
ATOM 2051 C CA . GLU A 1 260 ? 0.225 -7.812 17.598 1.00 92.50 260 GLU A CA 1
ATOM 2052 C C . GLU A 1 260 ? 1.697 -8.174 17.345 1.00 92.50 260 GLU A C 1
ATOM 2054 O O . GLU A 1 260 ? 2.382 -7.512 16.570 1.00 92.50 260 GLU A O 1
ATOM 2059 N N . GLU A 1 261 ? 2.158 -9.299 17.894 1.00 90.38 261 GLU A N 1
ATOM 2060 C CA . GLU A 1 261 ? 3.475 -9.903 17.677 1.00 90.38 261 GLU A CA 1
ATOM 2061 C C . GLU A 1 261 ? 3.771 -10.239 16.221 1.00 90.38 261 GLU A C 1
ATOM 2063 O O . GLU A 1 261 ? 4.937 -10.277 15.817 1.00 90.38 261 GLU A O 1
ATOM 2068 N N . LEU A 1 262 ? 2.738 -10.573 15.449 1.00 91.88 262 LEU A N 1
ATOM 2069 C CA . LEU A 1 262 ? 2.895 -10.913 14.045 1.00 91.88 262 LEU A CA 1
ATOM 2070 C C . LEU A 1 262 ? 2.956 -9.643 13.197 1.00 91.88 262 LEU A C 1
ATOM 2072 O O . LEU A 1 262 ? 3.780 -9.547 12.286 1.00 91.88 262 LEU A O 1
ATOM 2076 N N . GLN A 1 263 ? 2.140 -8.640 13.517 1.00 91.56 263 GLN A N 1
ATOM 2077 C CA . GLN A 1 263 ? 2.149 -7.360 12.807 1.00 91.56 263 GLN A CA 1
ATOM 2078 C C . GLN A 1 263 ? 3.438 -6.576 13.104 1.00 91.56 263 GLN A C 1
ATOM 2080 O O . GLN A 1 263 ? 4.185 -6.187 12.197 1.00 91.56 263 GLN A O 1
ATOM 2085 N N . HIS A 1 264 ? 3.747 -6.401 14.388 1.00 86.19 264 HIS A N 1
ATOM 2086 C CA . HIS A 1 264 ? 4.921 -5.685 14.857 1.00 86.19 264 HIS A CA 1
ATOM 2087 C C . HIS A 1 264 ? 6.178 -6.560 14.736 1.00 86.19 264 HIS A C 1
ATOM 2089 O O . HIS A 1 264 ? 6.473 -7.408 15.575 1.00 86.19 264 HIS A O 1
ATOM 2095 N N . GLY A 1 265 ? 6.948 -6.336 13.667 1.00 78.19 265 GLY A N 1
ATOM 2096 C CA . GLY A 1 265 ? 8.168 -7.098 13.358 1.00 78.19 265 GLY A CA 1
ATOM 2097 C C . GLY A 1 265 ? 8.244 -7.617 11.922 1.00 78.19 265 GLY A C 1
ATOM 2098 O O . GLY A 1 265 ? 9.204 -8.298 11.565 1.00 78.19 265 GLY A O 1
ATOM 2099 N N . ASN A 1 266 ? 7.273 -7.272 11.070 1.00 83.94 266 ASN A N 1
ATOM 2100 C CA . ASN A 1 266 ? 7.162 -7.762 9.692 1.00 83.94 266 ASN A CA 1
ATOM 2101 C C . ASN A 1 266 ? 6.952 -9.287 9.588 1.00 83.94 266 ASN A C 1
ATOM 2103 O O . ASN A 1 266 ? 7.281 -9.869 8.551 1.00 83.94 266 ASN A O 1
ATOM 2107 N N . ARG A 1 267 ? 6.439 -9.942 10.639 1.00 92.19 267 ARG A N 1
ATOM 2108 C CA . ARG A 1 267 ? 6.222 -11.397 10.650 1.00 92.19 267 ARG A CA 1
ATOM 2109 C C . ARG A 1 267 ? 4.953 -11.787 9.897 1.00 92.19 267 ARG A C 1
ATOM 2111 O O . ARG A 1 267 ? 4.976 -12.786 9.195 1.00 92.19 267 ARG A O 1
ATOM 2118 N N . LEU A 1 268 ? 3.894 -10.981 9.945 1.00 95.75 268 LEU A N 1
ATOM 2119 C CA . LEU A 1 268 ? 2.628 -11.274 9.272 1.00 95.75 268 LEU A CA 1
ATOM 2120 C C . LEU A 1 268 ? 2.807 -11.496 7.757 1.00 95.75 268 LEU A C 1
ATOM 2122 O O . LEU A 1 268 ? 2.422 -12.564 7.287 1.00 95.75 268 LEU A O 1
ATOM 2126 N N . PRO A 1 269 ? 3.469 -10.608 6.983 1.00 95.88 269 PRO A N 1
ATOM 2127 C CA . PRO A 1 269 ? 3.730 -10.881 5.569 1.00 95.88 269 PRO A CA 1
ATOM 2128 C C . PRO A 1 269 ? 4.502 -12.187 5.332 1.00 95.88 269 PRO A C 1
ATOM 2130 O O . PRO A 1 269 ? 4.263 -12.874 4.345 1.00 95.88 269 PRO A O 1
ATOM 2133 N N . MET A 1 270 ? 5.417 -12.548 6.238 1.00 95.81 270 MET A N 1
ATOM 2134 C CA . MET A 1 270 ? 6.184 -13.795 6.151 1.00 95.81 270 MET A CA 1
ATOM 2135 C C . MET A 1 270 ? 5.291 -15.013 6.363 1.00 95.81 270 MET A C 1
ATOM 2137 O O . MET A 1 270 ? 5.400 -15.979 5.615 1.00 95.81 270 MET A O 1
ATOM 2141 N N . GLU A 1 271 ? 4.399 -14.958 7.353 1.00 96.69 271 GLU A N 1
ATOM 2142 C CA . GLU A 1 271 ? 3.435 -16.025 7.616 1.00 96.69 271 GLU A CA 1
ATOM 2143 C C . GLU A 1 271 ? 2.431 -16.185 6.471 1.00 96.69 271 GLU A C 1
ATOM 2145 O O . GLU A 1 271 ? 2.125 -17.310 6.079 1.00 96.69 271 GLU A O 1
ATOM 2150 N N . MET A 1 272 ? 1.986 -15.077 5.875 1.00 97.75 272 MET A N 1
ATOM 2151 C CA . MET A 1 272 ? 1.136 -15.100 4.682 1.00 97.75 272 MET A CA 1
ATOM 2152 C C . MET A 1 272 ? 1.854 -15.757 3.494 1.00 97.75 272 MET A C 1
ATOM 2154 O O . MET A 1 272 ? 1.293 -16.620 2.821 1.00 97.75 272 MET A O 1
ATOM 2158 N N . ILE A 1 273 ? 3.123 -15.406 3.250 1.00 97.56 273 ILE A N 1
ATOM 2159 C CA . ILE A 1 273 ? 3.928 -16.050 2.200 1.00 97.56 273 ILE A CA 1
ATOM 2160 C C . ILE A 1 273 ? 4.134 -17.535 2.517 1.00 97.56 273 ILE A C 1
ATOM 2162 O O . ILE A 1 273 ? 4.006 -18.354 1.614 1.00 97.56 273 ILE A O 1
ATOM 2166 N N . ARG A 1 274 ? 4.402 -17.909 3.775 1.00 97.25 274 ARG A N 1
ATOM 2167 C CA . ARG A 1 274 ? 4.570 -19.314 4.182 1.00 97.25 274 ARG A CA 1
ATOM 2168 C C . ARG A 1 274 ? 3.337 -20.158 3.853 1.00 97.25 274 ARG A C 1
ATOM 2170 O O . ARG A 1 274 ? 3.493 -21.268 3.359 1.00 97.25 274 ARG A O 1
ATOM 2177 N N . ARG A 1 275 ? 2.139 -19.622 4.098 1.00 96.00 275 ARG A N 1
ATOM 2178 C CA . ARG A 1 275 ? 0.851 -20.285 3.831 1.00 96.00 275 ARG A CA 1
ATOM 2179 C C . ARG A 1 275 ? 0.509 -20.378 2.347 1.00 96.00 275 ARG A C 1
ATOM 2181 O O . ARG A 1 275 ? -0.143 -21.324 1.923 1.00 96.00 275 ARG A O 1
ATOM 2188 N N . MET A 1 276 ? 0.909 -19.386 1.553 1.00 97.12 276 MET A N 1
ATOM 2189 C CA . MET A 1 276 ? 0.559 -19.331 0.131 1.00 97.12 276 MET A CA 1
ATOM 2190 C C . MET A 1 276 ? 1.609 -19.969 -0.778 1.00 97.12 276 MET A C 1
ATOM 2192 O O . MET A 1 276 ? 1.255 -20.698 -1.698 1.00 97.12 276 MET A O 1
ATOM 2196 N N . TRP A 1 277 ? 2.889 -19.684 -0.541 1.00 97.31 277 TRP A N 1
ATOM 2197 C CA . TRP A 1 277 ? 4.000 -20.169 -1.353 1.00 97.31 277 TRP A CA 1
ATOM 2198 C C . TRP A 1 277 ? 5.327 -20.137 -0.563 1.00 97.31 277 TRP A C 1
ATOM 2200 O O . TRP A 1 277 ? 6.145 -19.223 -0.728 1.00 97.31 277 TRP A O 1
ATOM 2210 N N . PRO A 1 278 ? 5.590 -21.151 0.284 1.00 97.00 278 PRO A N 1
ATOM 2211 C CA . PRO A 1 278 ? 6.689 -21.122 1.251 1.00 97.00 278 PRO A CA 1
ATOM 2212 C C . PRO A 1 278 ? 8.077 -21.013 0.611 1.00 97.00 278 PRO A C 1
ATOM 2214 O O . PRO A 1 278 ? 8.936 -20.320 1.150 1.00 97.00 278 PRO A O 1
ATOM 2217 N N . ALA A 1 279 ? 8.284 -21.600 -0.572 1.00 96.19 279 ALA A N 1
ATOM 2218 C CA . ALA A 1 279 ? 9.559 -21.537 -1.295 1.00 96.19 279 ALA A CA 1
ATOM 2219 C C . ALA A 1 279 ? 10.013 -20.099 -1.633 1.00 96.19 279 ALA A C 1
ATOM 2221 O O . ALA A 1 279 ? 11.197 -19.857 -1.867 1.00 96.19 279 ALA A O 1
ATOM 2222 N N . LEU A 1 280 ? 9.110 -19.109 -1.642 1.00 96.81 280 LEU A N 1
ATOM 2223 C CA . LEU A 1 280 ? 9.489 -17.703 -1.841 1.00 96.81 280 LEU A CA 1
ATOM 2224 C C . LEU A 1 280 ? 10.240 -17.101 -0.639 1.00 96.81 280 LEU A C 1
ATOM 2226 O O . LEU A 1 280 ? 10.839 -16.027 -0.765 1.00 96.81 280 LEU A O 1
ATOM 2230 N N . LEU A 1 281 ? 10.221 -17.765 0.521 1.00 96.88 281 LEU A N 1
ATOM 2231 C CA . LEU A 1 281 ? 10.975 -17.359 1.710 1.00 96.88 281 LEU A CA 1
ATOM 2232 C C . LEU A 1 281 ? 12.468 -17.688 1.612 1.00 96.88 281 LEU A C 1
ATOM 2234 O O . LEU A 1 281 ? 13.268 -17.035 2.277 1.00 96.88 281 LEU A O 1
ATOM 2238 N N . ASP A 1 282 ? 12.851 -18.614 0.731 1.00 96.38 282 ASP A N 1
ATOM 2239 C CA . ASP A 1 282 ? 14.255 -18.954 0.474 1.00 96.38 282 ASP A CA 1
ATOM 2240 C C . ASP A 1 282 ? 15.002 -17.823 -0.257 1.00 96.38 282 ASP A C 1
ATOM 2242 O O . ASP A 1 282 ? 16.230 -17.810 -0.335 1.00 96.38 282 ASP A O 1
ATOM 2246 N N . VAL A 1 283 ? 14.270 -16.873 -0.852 1.00 96.06 283 VAL A N 1
ATOM 2247 C CA . VAL A 1 283 ? 14.859 -15.663 -1.432 1.00 96.06 283 VAL A CA 1
ATOM 2248 C C . VAL A 1 283 ? 14.988 -14.611 -0.327 1.00 96.06 283 VAL A C 1
ATOM 2250 O O . VAL A 1 283 ? 14.002 -14.314 0.347 1.00 96.06 283 VAL A O 1
ATOM 2253 N N . PRO A 1 284 ? 16.151 -13.963 -0.138 1.00 94.12 284 PRO A N 1
ATOM 2254 C CA . PRO A 1 284 ? 16.279 -12.911 0.865 1.00 94.12 284 PRO A CA 1
ATOM 2255 C C . PRO A 1 284 ? 15.350 -11.724 0.567 1.00 94.12 284 PRO A C 1
ATOM 2257 O O . PRO A 1 284 ? 14.982 -11.460 -0.579 1.00 94.12 284 PRO A O 1
ATOM 2260 N N . PHE A 1 285 ? 14.967 -10.989 1.608 1.00 93.00 285 PHE A N 1
ATOM 2261 C CA . PHE A 1 285 ? 14.255 -9.716 1.470 1.00 93.00 285 PHE A CA 1
ATOM 2262 C C . PHE A 1 285 ? 15.243 -8.567 1.307 1.00 93.00 285 PHE A C 1
ATOM 2264 O O . PHE A 1 285 ? 16.359 -8.609 1.833 1.00 93.00 285 PHE A O 1
ATOM 2271 N N . GLY A 1 286 ? 14.818 -7.520 0.603 1.00 88.56 286 GLY A N 1
ATOM 2272 C CA . GLY A 1 286 ? 15.592 -6.297 0.471 1.00 88.56 286 GLY A CA 1
ATOM 2273 C C . GLY A 1 286 ? 15.832 -5.698 1.851 1.00 88.56 286 GLY A C 1
ATOM 2274 O O . GLY A 1 286 ? 14.896 -5.511 2.634 1.00 88.56 286 GLY A O 1
ATOM 2275 N N . LYS A 1 287 ? 17.093 -5.404 2.172 1.00 76.44 287 LYS A N 1
ATOM 2276 C CA . LYS A 1 287 ? 17.405 -4.593 3.348 1.00 76.44 287 LYS A CA 1
ATOM 2277 C C . LYS A 1 287 ? 16.991 -3.153 3.027 1.00 76.44 287 LYS A C 1
ATOM 2279 O O . LYS A 1 287 ? 17.401 -2.656 1.974 1.00 76.44 287 LYS A O 1
ATOM 2284 N N . PRO A 1 288 ? 16.222 -2.467 3.893 1.00 54.31 288 PRO A N 1
ATOM 2285 C CA . PRO A 1 288 ? 16.128 -1.013 3.824 1.00 54.31 288 PRO A CA 1
ATOM 2286 C C . PRO A 1 288 ? 17.561 -0.474 3.793 1.00 54.31 288 PRO A C 1
ATOM 2288 O O . PRO A 1 288 ? 18.388 -0.972 4.559 1.00 54.31 288 PRO A O 1
ATOM 2291 N N . GLY A 1 289 ? 17.871 0.433 2.857 1.00 44.62 289 GLY A N 1
ATOM 2292 C CA . GLY A 1 289 ? 19.241 0.874 2.559 1.00 44.62 289 GLY A CA 1
ATOM 2293 C C . GLY A 1 289 ? 20.110 1.003 3.815 1.00 44.62 289 GLY A C 1
ATOM 2294 O O . GLY A 1 289 ? 19.666 1.594 4.798 1.00 44.62 289 GLY A O 1
ATOM 2295 N N . GLY A 1 290 ? 21.295 0.380 3.776 1.00 32.66 290 GLY A N 1
ATOM 2296 C CA . GLY A 1 290 ? 22.131 0.060 4.941 1.00 32.66 290 GLY A CA 1
ATOM 2297 C C . GLY A 1 290 ? 22.438 1.230 5.881 1.00 32.66 290 GLY A C 1
ATOM 2298 O O . GLY A 1 290 ? 22.210 2.380 5.537 1.00 32.66 290 GLY A O 1
ATOM 2299 N N . LEU A 1 291 ? 22.992 0.912 7.056 1.00 30.89 291 LEU A N 1
ATOM 2300 C CA . LEU A 1 291 ? 23.331 1.778 8.207 1.00 30.89 291 LEU A CA 1
ATOM 2301 C C . LEU A 1 291 ? 23.709 3.253 7.919 1.00 30.89 291 LEU A C 1
ATOM 2303 O O . LEU A 1 291 ? 23.383 4.138 8.705 1.00 30.89 291 LEU A O 1
ATOM 2307 N N . ILE A 1 292 ? 24.342 3.551 6.785 1.00 33.88 292 ILE A N 1
ATOM 2308 C CA . ILE A 1 292 ? 24.713 4.913 6.360 1.00 33.88 292 ILE A CA 1
ATOM 2309 C C . ILE A 1 292 ? 23.478 5.744 5.950 1.00 33.88 292 ILE A C 1
ATOM 2311 O O . ILE A 1 292 ? 23.391 6.943 6.209 1.00 33.88 292 ILE A O 1
ATOM 2315 N N . GLY A 1 293 ? 22.461 5.102 5.372 1.00 29.83 293 GLY A N 1
ATOM 2316 C CA . GLY A 1 293 ? 21.178 5.707 5.040 1.00 29.83 293 GLY A CA 1
ATOM 2317 C C . GLY A 1 293 ? 20.344 6.068 6.269 1.00 29.83 293 GLY A C 1
ATOM 2318 O O . GLY A 1 293 ? 19.579 7.019 6.205 1.00 29.83 293 GLY A O 1
ATOM 2319 N N . SER A 1 294 ? 20.465 5.384 7.404 1.00 34.19 294 SER A N 1
ATOM 2320 C CA . SER A 1 294 ? 19.737 5.768 8.627 1.00 34.19 294 SER A CA 1
ATOM 2321 C C . SER A 1 294 ? 20.354 6.961 9.362 1.00 34.19 294 SER A C 1
ATOM 2323 O O . SER A 1 294 ? 19.641 7.633 10.097 1.00 34.19 294 SER A O 1
ATOM 2325 N N . LEU A 1 295 ? 21.642 7.246 9.137 1.00 33.91 295 LEU A N 1
ATOM 2326 C CA . LEU A 1 295 ? 22.387 8.309 9.825 1.00 33.91 295 LEU A CA 1
ATOM 2327 C C . LEU A 1 295 ? 22.293 9.677 9.136 1.00 33.91 295 LEU A C 1
ATOM 2329 O O . LEU A 1 295 ? 22.495 10.705 9.774 1.00 33.91 295 LEU A O 1
ATOM 2333 N N . LEU A 1 296 ? 21.973 9.715 7.840 1.00 37.47 296 LEU A N 1
ATOM 2334 C CA . LEU A 1 296 ? 21.896 10.968 7.092 1.00 37.47 296 LEU A CA 1
ATOM 2335 C C . LEU A 1 296 ? 20.501 11.610 7.199 1.00 37.47 296 LEU A C 1
ATOM 2337 O O . LEU A 1 296 ? 19.506 10.978 6.809 1.00 37.47 296 LEU A O 1
ATOM 2341 N N . PRO A 1 297 ? 20.409 12.886 7.629 1.00 42.03 297 PRO A N 1
ATOM 2342 C CA . PRO A 1 297 ? 19.175 13.659 7.569 1.00 42.03 297 PRO A CA 1
ATOM 2343 C C . PRO A 1 297 ? 18.553 13.602 6.168 1.00 42.03 297 PRO A C 1
ATOM 2345 O O . PRO A 1 297 ? 19.256 13.600 5.153 1.00 42.03 297 PRO A O 1
ATOM 2348 N N . LYS A 1 298 ? 17.216 13.587 6.077 1.00 46.00 298 LYS A N 1
ATOM 2349 C CA . LYS A 1 298 ? 16.497 13.556 4.784 1.00 46.00 298 LYS A CA 1
ATOM 2350 C C . LYS A 1 298 ? 16.944 14.691 3.839 1.00 46.00 298 LYS A C 1
ATOM 2352 O O . LYS A 1 298 ? 16.969 14.496 2.625 1.00 46.00 298 LYS A O 1
ATOM 2357 N N . SER A 1 299 ? 17.351 15.840 4.386 1.00 40.56 299 SER A N 1
ATOM 2358 C CA . SER A 1 299 ? 17.943 16.969 3.655 1.00 40.56 299 SER A CA 1
ATOM 2359 C C . SER A 1 299 ? 19.275 16.613 2.982 1.00 40.56 299 SER A C 1
ATOM 2361 O O . SER A 1 299 ? 19.442 16.896 1.796 1.00 40.56 299 SER A O 1
ATOM 2363 N N . ALA A 1 300 ? 20.172 15.919 3.686 1.00 39.41 300 ALA A N 1
ATOM 2364 C CA . ALA A 1 300 ? 21.460 15.469 3.163 1.00 39.41 300 ALA A CA 1
ATOM 2365 C C . ALA A 1 300 ? 21.296 14.398 2.073 1.00 39.41 300 ALA A C 1
ATOM 2367 O O . ALA A 1 300 ? 21.978 14.442 1.054 1.00 39.41 300 ALA A O 1
ATOM 2368 N N . LYS A 1 301 ? 20.318 13.491 2.211 1.00 48.22 301 LYS A N 1
ATOM 2369 C CA . LYS A 1 301 ? 19.984 12.513 1.155 1.00 48.22 301 LYS A CA 1
ATOM 2370 C C . LYS A 1 301 ? 19.490 13.177 -0.125 1.00 48.22 301 LYS A C 1
ATOM 2372 O O . LYS A 1 301 ? 19.850 12.756 -1.219 1.00 48.22 301 LYS A O 1
ATOM 2377 N N . ARG A 1 302 ? 18.655 14.210 0.009 1.00 48.47 302 ARG A N 1
ATOM 2378 C CA . ARG A 1 302 ? 18.140 14.989 -1.124 1.00 48.47 302 ARG A CA 1
ATOM 2379 C C . ARG A 1 302 ? 19.257 15.774 -1.818 1.00 48.47 302 ARG A C 1
ATOM 2381 O O . ARG A 1 302 ? 19.239 15.887 -3.036 1.00 48.47 302 ARG A O 1
ATOM 2388 N N . PHE A 1 303 ? 20.234 16.265 -1.057 1.00 43.59 303 PHE A N 1
ATOM 2389 C CA . PHE A 1 303 ? 21.422 16.933 -1.589 1.00 43.59 303 PHE A CA 1
ATOM 2390 C C . PHE A 1 303 ? 22.372 15.957 -2.305 1.00 43.59 303 PHE A C 1
ATOM 2392 O O . PHE A 1 303 ? 22.743 16.198 -3.449 1.00 43.59 303 PHE A O 1
ATOM 2399 N N . LEU A 1 304 ? 22.669 14.803 -1.699 1.00 39.41 304 LEU A N 1
ATOM 2400 C CA . LEU A 1 304 ? 23.474 13.739 -2.314 1.00 39.41 304 LEU A CA 1
ATOM 2401 C C . LEU A 1 304 ? 22.842 13.197 -3.603 1.00 39.41 304 LEU A C 1
ATOM 2403 O O . LEU A 1 304 ? 23.543 12.978 -4.583 1.00 39.41 304 LEU A O 1
ATOM 2407 N N . ARG A 1 305 ? 21.511 13.054 -3.641 1.00 49.25 305 ARG A N 1
ATOM 2408 C CA . ARG A 1 305 ? 20.783 12.683 -4.866 1.00 49.25 305 ARG A CA 1
ATOM 2409 C C . ARG A 1 305 ? 20.900 13.728 -5.978 1.00 49.25 305 ARG A C 1
ATOM 2411 O O . ARG A 1 305 ? 20.930 13.343 -7.136 1.00 49.25 305 ARG A O 1
ATOM 2418 N N . LYS A 1 306 ? 20.992 15.023 -5.648 1.00 42.69 306 LYS A N 1
ATOM 2419 C CA . LYS A 1 306 ? 21.241 16.087 -6.638 1.00 42.69 306 LYS A CA 1
ATOM 2420 C C . LYS A 1 306 ? 22.683 16.092 -7.153 1.00 42.69 306 LYS A C 1
ATOM 2422 O O . LYS A 1 306 ? 22.902 16.470 -8.295 1.00 42.69 306 LYS A O 1
ATOM 2427 N N . LEU A 1 307 ? 23.648 15.691 -6.324 1.00 38.28 307 LEU A N 1
ATOM 2428 C CA . LEU A 1 307 ? 25.062 15.602 -6.708 1.00 38.28 307 LEU A CA 1
ATOM 2429 C C . LEU A 1 307 ? 25.365 14.386 -7.586 1.00 38.28 307 LEU A C 1
ATOM 2431 O O . LEU A 1 307 ? 26.156 14.503 -8.507 1.00 38.28 307 LEU A O 1
ATOM 2435 N N . LEU A 1 308 ? 24.719 13.248 -7.322 1.00 35.00 308 LEU A N 1
ATOM 2436 C CA . LEU A 1 308 ? 24.875 12.014 -8.105 1.00 35.00 308 LEU A CA 1
ATOM 2437 C C . LEU A 1 308 ? 24.083 12.015 -9.428 1.00 35.00 308 LEU A C 1
ATOM 2439 O O . LEU A 1 308 ? 24.179 11.061 -10.190 1.00 35.00 308 LEU A O 1
ATOM 2443 N N . ALA A 1 309 ? 23.278 13.053 -9.673 1.00 36.28 309 ALA A N 1
ATOM 2444 C CA . ALA A 1 309 ? 22.528 13.270 -10.912 1.00 36.28 309 ALA A CA 1
ATOM 2445 C C . ALA A 1 309 ? 23.220 14.273 -11.867 1.00 36.28 309 ALA A C 1
ATOM 2447 O O . ALA A 1 309 ? 22.580 14.783 -12.785 1.00 36.28 309 ALA A O 1
ATOM 2448 N N . ARG A 1 310 ? 24.500 14.583 -11.619 1.00 33.69 310 ARG A N 1
ATOM 2449 C CA . ARG A 1 310 ? 25.421 15.277 -12.531 1.00 33.69 310 ARG A CA 1
ATOM 2450 C C . ARG A 1 310 ? 26.475 14.293 -13.015 1.00 33.69 310 ARG A C 1
ATOM 2452 O O . ARG A 1 310 ? 26.945 14.496 -14.150 1.00 33.69 310 ARG A O 1
#

Secondary structure (DSSP, 8-state):
-TT--PPPTTEEE-TTT--EEE-SS-S-------THHHHHHHHHHHHHHHHHHHHS-EEEE--SSSHHHHHHHHTGGGGGGEEEEEEE-TTS-THHHHHHHHHHTT-TT-EEEEEEP-PPPHHHHHHHHHHTTT---SHHHHTHHHHHHHTTS-SEEE--TTGGGGGTTT-SSSS-SS--HHHHHTTSSS--HHHHHHHHHHHHTPPTT--HHHHHHHHIIIIIIIIIIHHHHHHHTTTSEEE-TTS-HHHHHHHTTS-HHHHTTTHHHHHHHHHH-GGGGGSPPPPSS-HHHHHS-HHHHHHHHHHTT-

Sequence (310 aa):
FENVRFLPANHRLVLSTGDISRFWPRQNIRTETDEESVDRCSDLVRDAVRKLGHRGNLLVSLTGGRDSRVNLAACGGMLDQVDFFTIRSPLVARCDLEIPARLASRHRKMRHHFVDDIPSEAWVVDLYDEVSAGMAVGARREILGACRKVSRFGDIHLSGALGEMCRAYFWHTKHPETVRLDAVLSKFGNPADCIREGLEEWLASAPLGLSPSALYNLMYLEQRGGRWAGVGENAASIFYQPFSAFNSRLFYEALCRVPEELQHGNRLPMEMIRRMWPALLDVPFGKPGGLIGSLLPKSAKRFLRKLLAR